Protein 5F47 (pdb70)

Organism: NCBI:txid77133

CATH classification: 3.40.630.30

Secondary structure (DSSP, 8-state):
-TTTEEEEE--TT-HHHHHHHHHHHHHHTT-SS--PPPHHHHHHHHT-TTEEEEEEEETTEEEEEEEEEEE--SS-SS-EEEEEEEEE-GGG-SSSHHHHHHHHHHHHHHHTT-SEEEEEEETT-HHHHHHHHTT--SEEEEEEEEEEE--/--TTTEEEEE--TT-HHHHHHHHHHHHHHTT-SS--PPPHHHHHHHHH-TTEEEEEEEETTEEEEEEEEEEE--SS-SSPEEEEEEEEE-GGG-SSSHHHHHHHHHHHHHHHTT-SEEEEEEETT-HHHHHHHTTS--SEEEEEEEEEEE--

Radius of gyration: 20.02 Å; Cα contacts (8 Å, |Δi|>4): 559; chains: 2; bounding box: 44×55×52 Å

B-factor: mean 28.29, std 15.93, range [10.11, 117.46]

Solvent-accessible surface area: 15511 Å² total; per-residue (Å²): 57,92,126,137,20,135,56,46,114,8,53,93,132,19,28,94,48,0,51,74,0,0,106,14,0,40,70,41,78,126,58,165,155,34,94,48,12,73,50,122,20,0,50,146,1,13,61,50,138,22,7,40,1,6,0,0,6,17,156,123,106,9,0,0,0,0,0,0,4,16,1,51,10,2,39,23,111,120,13,10,0,8,1,67,22,28,6,15,28,86,119,76,66,218,82,32,3,9,96,80,0,4,70,24,0,21,117,36,0,50,145,90,38,12,65,36,0,6,4,49,8,52,77,127,66,89,185,23,7,77,49,16,107,52,16,183,31,91,38,66,73,65,2,0,17,0,49,11,79,26,229,174,17,72,130,133,18,105,51,73,118,14,54,101,129,25,28,89,34,0,51,69,0,0,107,20,0,44,66,38,81,142,57,181,158,33,96,49,15,83,54,139,17,0,52,146,2,12,60,51,132,42,5,43,1,6,0,0,2,19,166,102,109,8,0,0,0,0,0,0,10,12,2,48,13,2,45,27,94,116,15,7,0,6,1,68,21,25,5,12,17,95,116,73,43,202,73,30,2,8,102,77,0,5,93,30,0,21,97,22,0,44,124,93,33,11,70,32,0,3,2,30,8,64,83,132,60,108,93,17,11,109,34,12,108,52,22,189,30,81,34,76,69,54,3,0,7,0,40,12,73,28,229

InterPro domains:
  IPR000182 GNAT domain [PF00583] (39-139)
  IPR000182 GNAT domain [PS51186] (11-158)
  IPR016181 Acyl-CoA N-acyltransferase [SSF55729] (12-140)

Structure (mmCIF, N/CA/C/O backbone):
data_5F47
#
_entry.id   5F47
#
_cell.length_a   140.001
_cell.length_b   53.954
_cell.length_c   46.023
_cell.angle_alpha   90.00
_cell.angle_beta   105.19
_cell.angle_gamma   90.00
#
_symmetry.space_group_name_H-M   'C 1 2 1'
#
loop_
_entity.id
_entity.type
_entity.pdbx_description
1 polymer 'aminoglycoside acetyltransferase meta-AAC0020'
2 branched alpha-D-glucopyranose-(1-1)-alpha-D-glucopyranose
3 non-polymer 'CALCIUM ION'
4 non-polymer 'CHLORIDE ION'
5 water water
#
loop_
_atom_site.group_PDB
_atom_site.id
_atom_site.type_symbol
_atom_site.label_atom_id
_atom_site.label_alt_id
_atom_site.label_comp_id
_atom_site.label_asym_id
_atom_site.label_entity_id
_atom_site.label_seq_id
_atom_site.pdbx_PDB_ins_code
_atom_site.Cartn_x
_atom_site.Cartn_y
_atom_site.Cartn_z
_atom_site.occupancy
_atom_site.B_iso_or_equiv
_atom_site.auth_seq_id
_atom_site.auth_comp_id
_atom_site.auth_asym_id
_atom_site.auth_atom_id
_atom_site.pdbx_PDB_model_num
ATOM 1 N N . ILE A 1 7 ? 3.850 46.021 33.174 1.00 71.28 7 ILE A N 1
ATOM 2 C CA . ILE A 1 7 ? 4.954 45.066 33.172 1.00 66.94 7 ILE A CA 1
ATOM 3 C C . ILE A 1 7 ? 4.583 43.811 32.388 1.00 65.59 7 ILE A C 1
ATOM 4 O O . ILE A 1 7 ? 5.457 43.060 31.959 1.00 61.39 7 ILE A O 1
ATOM 9 N N . ASP A 1 8 ? 3.284 43.595 32.191 1.00 71.04 8 ASP A N 1
ATOM 10 C CA . ASP A 1 8 ? 2.790 42.366 31.567 1.00 74.58 8 ASP A CA 1
ATOM 11 C C . ASP A 1 8 ? 3.091 42.303 30.070 1.00 75.20 8 ASP A C 1
ATOM 12 O O . ASP A 1 8 ? 2.617 41.414 29.364 1.00 75.02 8 ASP A O 1
ATOM 17 N N . ASN A 1 9 ? 3.895 43.249 29.600 1.00 74.42 9 ASN A N 1
ATOM 18 C CA . ASN A 1 9 ? 4.348 43.271 28.221 1.00 71.18 9 ASN A CA 1
ATOM 19 C C . ASN A 1 9 ? 5.782 42.749 28.202 1.00 62.05 9 ASN A C 1
ATOM 20 O O . ASN A 1 9 ? 6.259 42.224 27.196 1.00 59.75 9 ASN A O 1
ATOM 25 N N . PHE A 1 10 ? 6.446 42.864 29.352 1.00 56.47 10 PHE A N 1
ATOM 26 C CA . PHE A 1 10 ? 7.845 42.476 29.497 1.00 49.71 10 PHE A CA 1
ATOM 27 C C . PHE A 1 10 ? 7.997 41.196 30.317 1.00 42.54 10 PHE A C 1
ATOM 28 O O . PHE A 1 10 ? 8.947 40.436 30.138 1.00 40.88 10 PHE A O 1
ATOM 36 N N . LEU A 1 11 ? 7.052 40.970 31.217 1.00 39.41 11 LEU A N 1
ATOM 37 C CA . LEU A 1 11 ? 7.145 39.868 32.167 1.00 35.61 11 LEU A CA 1
ATOM 38 C C . LEU A 1 11 ? 6.898 38.514 31.508 1.00 33.06 11 LEU A C 1
ATOM 39 O O . LEU A 1 11 ? 5.959 38.348 30.732 1.00 35.05 11 LEU A O 1
ATOM 44 N N . LYS A 1 12 ? 7.756 37.549 31.812 1.00 30.31 12 LYS A N 1
ATOM 45 C CA . LYS A 1 12 ? 7.538 36.184 31.379 1.00 36.45 12 LYS A CA 1
ATOM 46 C C . LYS A 1 12 ? 7.495 35.288 32.611 1.00 25.31 12 LYS A C 1
ATOM 47 O O . LYS A 1 12 ? 8.290 35.446 33.532 1.00 24.49 12 LYS A O 1
ATOM 53 N N . ILE A 1 13 ? 6.523 34.388 32.640 1.00 24.20 13 ILE A N 1
ATOM 54 C CA . ILE A 1 13 ? 6.439 33.349 33.657 1.00 25.65 13 ILE A CA 1
ATOM 55 C C . ILE A 1 13 ? 6.903 32.039 33.039 1.00 20.59 13 ILE A C 1
ATOM 56 O O . ILE A 1 13 ? 6.411 31.642 31.969 1.00 22.03 13 ILE A O 1
ATOM 61 N N . GLU A 1 14 ? 7.855 31.377 33.695 1.00 19.75 14 GLU A N 1
ATOM 62 C CA . GLU A 1 14 ? 8.489 30.186 33.132 1.00 19.74 14 GLU A CA 1
ATOM 63 C C . GLU A 1 14 ? 8.518 29.076 34.164 1.00 19.43 14 GLU A C 1
ATOM 64 O O . GLU A 1 14 ? 8.936 29.293 35.301 1.00 18.99 14 GLU A O 1
ATOM 70 N N . ARG A 1 15 ? 8.065 27.893 33.777 1.00 17.67 15 ARG A N 1
ATOM 71 C CA . ARG A 1 15 ? 8.245 26.709 34.604 1.00 15.74 15 ARG A CA 1
ATOM 72 C C . ARG A 1 15 ? 9.617 26.139 34.273 1.00 16.63 15 ARG A C 1
ATOM 73 O O . ARG A 1 15 ? 9.920 25.870 33.107 1.00 19.02 15 ARG A O 1
ATOM 81 N N . LEU A 1 16 ? 10.468 25.999 35.286 1.00 15.67 16 LEU A N 1
ATOM 82 C CA . LEU A 1 16 ? 11.819 25.522 35.046 1.00 17.74 16 LEU A CA 1
ATOM 83 C C . LEU A 1 16 ? 11.829 24.064 34.640 1.00 18.29 16 LEU A C 1
ATOM 84 O O . LEU A 1 16 ? 11.008 23.271 35.101 1.00 18.92 16 LEU A O 1
ATOM 89 N N . ALA A 1 17 ? 12.753 23.732 33.744 1.00 16.75 17 ALA A N 1
ATOM 90 C CA . ALA A 1 17 ? 12.970 22.364 33.328 1.00 18.17 17 ALA A CA 1
ATOM 91 C C . ALA A 1 17 ? 14.359 21.931 33.782 1.00 17.40 17 ALA A C 1
ATOM 92 O O . ALA A 1 17 ? 15.068 22.688 34.442 1.00 17.88 17 ALA A O 1
ATOM 94 N N . GLU A 1 18 ? 14.765 20.725 33.406 1.00 20.34 18 GLU A N 1
ATOM 95 C CA . GLU A 1 18 ? 16.007 20.180 33.946 1.00 19.36 18 GLU A CA 1
ATOM 96 C C . GLU A 1 18 ? 17.255 20.891 33.448 1.00 21.24 18 GLU A C 1
ATOM 97 O O . GLU A 1 18 ? 18.302 20.812 34.082 1.00 23.68 18 GLU A O 1
ATOM 103 N N . ASN A 1 19 ? 17.155 21.606 32.333 1.00 20.07 19 ASN A N 1
ATOM 104 C CA . ASN A 1 19 ? 18.300 22.354 31.808 1.00 21.24 19 ASN A CA 1
ATOM 105 C C . ASN A 1 19 ? 18.270 23.811 32.277 1.00 20.71 19 ASN A C 1
ATOM 106 O O . ASN A 1 19 ? 18.900 24.675 31.661 1.00 22.62 19 ASN A O 1
ATOM 111 N N . ASP A 1 20 ? 17.548 24.067 33.371 1.00 19.64 20 ASP A N 1
ATOM 112 C CA . ASP A 1 20 ? 17.433 25.427 33.925 1.00 19.62 20 ASP A CA 1
ATOM 113 C C . ASP A 1 20 ? 18.146 25.673 35.263 1.00 21.08 20 ASP A C 1
ATOM 114 O O . ASP A 1 20 ? 17.739 26.562 36.023 1.00 20.69 20 ASP A O 1
ATOM 119 N N . LEU A 1 21 ? 19.211 24.927 35.556 1.00 19.95 21 LEU A N 1
ATOM 120 C CA . LEU A 1 21 ? 19.889 25.127 36.834 1.00 19.72 21 LEU A CA 1
ATOM 121 C C . LEU A 1 21 ? 20.316 26.588 37.068 1.00 20.05 21 LEU A C 1
ATOM 122 O O . LEU A 1 21 ? 20.178 27.068 38.184 1.00 19.46 21 LEU A O 1
ATOM 127 N N . PRO A 1 22 ? 20.791 27.316 36.032 1.00 23.15 22 PRO A N 1
ATOM 128 C CA . PRO A 1 22 ? 21.191 28.693 36.364 1.00 22.88 22 PRO A CA 1
ATOM 129 C C . PRO A 1 22 ? 20.045 29.570 36.874 1.00 21.62 22 PRO A C 1
ATOM 130 O O . PRO A 1 22 ? 20.253 30.393 37.775 1.00 21.63 22 PRO A O 1
ATOM 134 N N . LYS A 1 23 ? 18.850 29.377 36.329 1.00 21.11 23 LYS A N 1
ATOM 135 C CA . LYS A 1 23 ? 17.692 30.132 36.784 1.00 19.85 23 LYS A CA 1
ATOM 136 C C . LYS A 1 23 ? 17.283 29.709 38.184 1.00 18.80 23 LYS A C 1
ATOM 137 O O . LYS A 1 23 ? 16.824 30.533 38.972 1.00 18.05 23 LYS A O 1
ATOM 143 N N . PHE A 1 24 ? 17.449 28.425 38.493 1.00 17.46 24 PHE A N 1
ATOM 144 C CA . PHE A 1 24 ? 17.137 27.908 39.824 1.00 16.16 24 PHE A CA 1
ATOM 145 C C . PHE A 1 24 ? 18.060 28.536 40.874 1.00 16.24 24 PHE A C 1
ATOM 146 O O . PHE A 1 24 ? 17.596 28.951 41.942 1.00 16.81 24 PHE A O 1
ATOM 154 N N . ILE A 1 25 ? 19.351 28.601 40.566 1.00 17.52 25 ILE A N 1
ATOM 155 C CA . ILE A 1 25 ? 20.314 29.201 41.482 1.00 17.02 25 ILE A CA 1
ATOM 156 C C . ILE A 1 25 ? 19.988 30.680 41.683 1.00 19.02 25 ILE A C 1
ATOM 157 O O . ILE A 1 25 ? 20.022 31.182 42.804 1.00 18.00 25 ILE A O 1
ATOM 162 N N . GLN A 1 26 ? 19.644 31.367 40.595 1.00 19.49 26 GLN A N 1
ATOM 163 C CA . GLN A 1 26 ? 19.216 32.762 40.686 1.00 21.13 26 GLN A CA 1
ATOM 164 C C . GLN A 1 26 ? 18.008 32.919 41.616 1.00 18.38 26 GLN A C 1
ATOM 165 O O . GLN A 1 26 ? 17.923 33.861 42.400 1.00 19.90 26 GLN A O 1
ATOM 171 N N . LEU A 1 27 ? 17.057 31.999 41.537 1.00 16.85 27 LEU A N 1
ATOM 172 C CA . LEU A 1 27 ? 15.911 32.062 42.433 1.00 15.89 27 LEU A CA 1
ATOM 173 C C . LEU A 1 27 ? 16.308 31.814 43.887 1.00 16.30 27 LEU A C 1
ATOM 174 O O . LEU A 1 27 ? 15.797 32.480 44.779 1.00 15.80 27 LEU A O 1
ATOM 179 N N . ILE A 1 28 ? 17.200 30.859 44.132 1.00 16.12 28 ILE A N 1
ATOM 180 C CA . ILE A 1 28 ? 17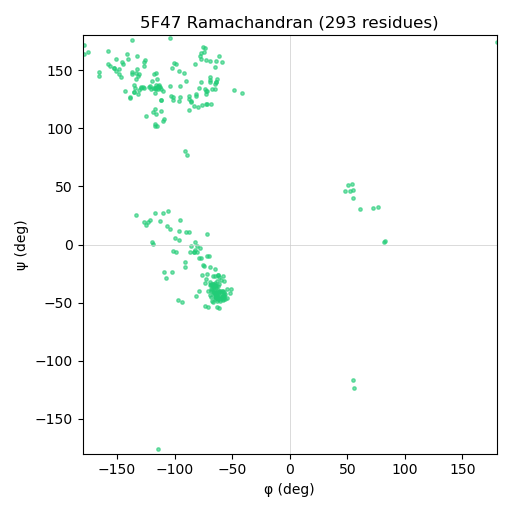.617 30.571 45.504 1.00 15.14 28 ILE A CA 1
ATOM 181 C C . ILE A 1 28 ? 18.310 31.802 46.074 1.00 16.08 28 ILE A C 1
ATOM 182 O O . ILE A 1 28 ? 18.080 32.171 47.221 1.00 15.60 28 ILE A O 1
ATOM 187 N N . ARG A 1 29 ? 19.117 32.469 45.256 1.00 16.94 29 ARG A N 1
ATOM 188 C CA . ARG A 1 29 ? 19.720 33.715 45.696 1.00 17.42 29 ARG A CA 1
ATOM 189 C C . ARG A 1 29 ? 18.688 34.806 45.971 1.00 18.43 29 ARG A C 1
ATOM 190 O O . ARG A 1 29 ? 18.865 35.606 46.885 1.00 19.73 29 ARG A O 1
ATOM 198 N N . LEU A 1 30 ? 17.620 34.864 45.185 1.00 17.88 30 LEU A N 1
ATOM 199 C CA . LEU A 1 30 ? 16.553 35.801 45.485 1.00 18.27 30 LEU A CA 1
ATOM 200 C C . LEU A 1 30 ? 15.869 35.468 46.822 1.00 17.65 30 LEU A C 1
ATOM 201 O O . LEU A 1 30 ? 15.548 36.365 47.592 1.00 17.81 30 LEU A O 1
ATOM 206 N N . PHE A 1 31 ? 15.629 34.186 47.088 1.00 15.61 31 PHE A N 1
ATOM 207 C CA . PHE A 1 31 ? 15.102 33.772 48.395 1.00 14.81 31 PHE A CA 1
ATOM 208 C C . PHE A 1 31 ? 16.013 34.249 49.526 1.00 16.40 31 PHE A C 1
ATOM 209 O O . PHE A 1 31 ? 15.545 34.757 50.546 1.00 16.95 31 PHE A O 1
ATOM 217 N N . GLU A 1 32 ? 17.313 34.032 49.354 1.00 15.68 32 GLU A N 1
ATOM 218 C CA . GLU A 1 32 ? 18.287 34.433 50.358 1.00 17.78 32 GLU A CA 1
ATOM 219 C C . GLU A 1 32 ? 18.156 35.928 50.644 1.00 19.57 32 GLU A C 1
ATOM 220 O O . GLU A 1 32 ? 18.200 36.358 51.798 1.00 21.45 32 GLU A O 1
ATOM 226 N N . ALA A 1 33 ? 17.993 36.719 49.588 1.00 19.29 33 ALA A N 1
ATOM 227 C CA . ALA A 1 33 ? 17.887 38.172 49.702 1.00 19.89 33 ALA A CA 1
ATOM 228 C C . ALA A 1 33 ? 16.569 38.589 50.337 1.00 21.15 33 ALA A C 1
ATOM 229 O O . ALA A 1 33 ? 16.538 39.315 51.334 1.00 24.29 33 ALA A O 1
ATOM 231 N N . VAL A 1 34 ? 15.469 38.114 49.759 1.00 19.51 34 VAL A N 1
ATOM 232 C CA . VAL A 1 34 ? 14.161 38.572 50.192 1.00 21.24 34 VAL A CA 1
ATOM 233 C C . VAL A 1 34 ? 13.856 38.085 51.604 1.00 19.64 34 VAL A C 1
ATOM 234 O O . VAL A 1 34 ? 13.314 38.839 52.420 1.00 21.63 34 VAL A O 1
ATOM 238 N N . PHE A 1 35 ? 14.222 36.841 51.909 1.00 18.88 35 PHE A N 1
ATOM 239 C CA . PHE A 1 35 ? 13.955 36.296 53.245 1.00 18.81 35 PHE A CA 1
ATOM 240 C C . PHE A 1 35 ? 15.023 36.736 54.253 1.00 20.93 35 PHE A C 1
ATOM 241 O O . PHE A 1 35 ? 14.913 36.439 55.439 1.00 20.85 35 PHE A O 1
ATOM 249 N N . GLU A 1 36 ? 16.049 37.439 53.772 1.00 21.36 36 GLU A N 1
ATOM 250 C CA . GLU A 1 36 ? 17.127 37.931 54.634 1.00 23.75 36 GLU A CA 1
ATOM 251 C C . GLU A 1 36 ? 17.759 36.791 55.434 1.00 20.67 36 GLU A C 1
ATOM 252 O O . GLU A 1 36 ? 17.980 36.898 56.638 1.00 22.65 36 GLU A O 1
ATOM 258 N N . MET A 1 37 ? 18.066 35.698 54.745 1.00 19.72 37 MET A N 1
ATOM 259 C CA . MET A 1 37 ? 18.713 34.553 55.368 1.00 19.75 37 MET A CA 1
ATOM 260 C C . MET A 1 37 ? 20.140 34.883 55.792 1.00 20.40 37 MET A C 1
ATOM 261 O O . MET A 1 37 ? 20.904 35.489 55.034 1.00 22.94 37 MET A O 1
ATOM 266 N N . LYS A 1 38 ? 20.498 34.492 57.015 1.00 21.55 38 LYS A N 1
ATOM 267 C CA . LYS A 1 38 ? 21.789 34.864 57.574 1.00 24.43 38 LYS A CA 1
ATOM 268 C C . LYS A 1 38 ? 22.852 33.791 57.379 1.00 21.35 38 LYS A C 1
ATOM 269 O O . LYS A 1 38 ? 22.581 32.610 57.577 1.00 21.74 38 LYS A O 1
ATOM 275 N N . ASN A 1 39 ? 24.055 34.214 56.988 1.00 22.58 39 ASN A N 1
ATOM 276 C CA . ASN A 1 39 ? 25.197 33.309 56.850 1.00 23.29 39 ASN A CA 1
ATOM 277 C C . ASN A 1 39 ? 24.855 32.039 56.064 1.00 22.54 39 ASN A C 1
ATOM 278 O O . ASN A 1 39 ? 25.204 30.925 56.459 1.00 23.21 39 ASN A O 1
ATOM 283 N N . PHE A 1 40 ? 24.176 32.243 54.947 1.00 21.00 40 PHE A N 1
ATOM 284 C CA . PHE A 1 40 ? 23.748 31.156 54.077 1.00 19.88 40 PHE A CA 1
ATOM 285 C C . PHE A 1 40 ? 24.887 30.658 53.201 1.00 21.21 40 PHE A C 1
ATOM 286 O O . PHE A 1 40 ? 25.642 31.461 52.645 1.00 24.19 40 PHE A O 1
ATOM 294 N N . SER A 1 41 ? 25.028 29.334 53.102 1.00 22.00 41 SER A N 1
ATOM 295 C CA . SER A 1 41 ? 25.944 28.724 52.134 1.00 23.87 41 SER A CA 1
ATOM 296 C C . SER A 1 41 ? 25.129 27.857 51.200 1.00 23.37 41 SER A C 1
ATOM 297 O O . SER A 1 41 ? 24.557 26.854 51.636 1.00 23.54 41 SER A O 1
ATOM 300 N N . ILE A 1 42 ? 25.070 28.239 49.930 1.00 22.00 42 ILE A N 1
ATOM 301 C CA . ILE A 1 42 ? 24.247 27.507 48.959 1.00 21.81 42 ILE A CA 1
ATOM 302 C C . ILE A 1 42 ? 24.792 26.083 48.793 1.00 22.15 42 ILE A C 1
ATOM 303 O O . ILE A 1 42 ? 26.000 25.872 48.788 1.00 24.36 42 ILE A O 1
ATOM 308 N N . PRO A 1 43 ? 23.892 25.089 48.688 1.00 21.40 43 PRO A N 1
ATOM 309 C CA . PRO A 1 43 ? 24.349 23.727 48.391 1.00 22.10 43 PRO A CA 1
ATOM 310 C C . PRO A 1 43 ? 25.103 23.641 47.073 1.00 23.41 43 PRO A C 1
ATOM 311 O O . PRO A 1 43 ? 24.906 24.489 46.200 1.00 23.95 43 PRO A O 1
ATOM 315 N N . ASP A 1 44 ? 25.940 22.624 46.921 1.00 26.07 44 ASP A N 1
ATOM 316 C CA . ASP A 1 44 ? 26.685 22.492 45.673 1.00 29.90 44 ASP A CA 1
ATOM 317 C C . ASP A 1 44 ? 25.732 22.241 44.498 1.00 25.95 44 ASP A C 1
ATOM 318 O O . ASP A 1 44 ? 24.573 21.813 44.672 1.00 22.12 44 ASP A O 1
ATOM 323 N N . SER A 1 45 ? 26.206 22.555 43.302 1.00 26.16 45 SER A N 1
ATOM 324 C CA . SER A 1 45 ? 25.329 22.557 42.135 1.00 25.66 45 SER A CA 1
ATOM 325 C C . SER A 1 45 ? 24.845 21.161 41.788 1.00 25.54 45 SER A C 1
ATOM 326 O O . SER A 1 45 ? 23.755 21.001 41.239 1.00 22.59 45 SER A O 1
ATOM 329 N N . GLU A 1 46 ? 25.636 20.155 42.137 1.00 26.64 46 GLU A N 1
ATOM 330 C CA . GLU A 1 46 ? 25.269 18.771 41.872 1.00 28.19 46 GLU A CA 1
ATOM 331 C C . GLU A 1 46 ? 24.001 18.415 42.641 1.00 24.58 46 GLU A C 1
ATOM 332 O O . GLU A 1 46 ? 23.087 17.774 42.106 1.00 22.09 46 GLU A O 1
ATOM 338 N N . HIS A 1 47 ? 23.955 18.826 43.901 1.00 22.79 47 HIS A N 1
ATOM 339 C CA . HIS A 1 47 ? 22.766 18.612 44.713 1.00 19.90 47 HIS A CA 1
ATOM 340 C C . HIS A 1 47 ? 21.557 19.346 44.159 1.00 19.49 47 HIS A C 1
ATOM 341 O O . HIS A 1 47 ? 20.460 18.795 44.101 1.00 17.85 47 HIS A O 1
ATOM 348 N N . LEU A 1 48 ? 21.749 20.597 43.764 1.00 18.87 48 LEU A N 1
ATOM 349 C CA . LEU A 1 48 ? 20.637 21.376 43.238 1.00 17.49 48 LEU A CA 1
ATOM 350 C C . LEU A 1 48 ? 20.132 20.811 41.906 1.00 16.90 48 LEU A C 1
ATOM 351 O O . LEU A 1 48 ? 18.932 20.817 41.655 1.00 16.88 48 LEU A O 1
ATOM 356 N N . GLN A 1 49 ? 21.034 20.297 41.073 1.00 18.38 49 GLN A N 1
ATOM 357 C CA . GLN A 1 49 ? 20.610 19.661 39.821 1.00 18.53 49 GLN A CA 1
ATOM 358 C C . GLN A 1 49 ? 19.795 18.387 40.059 1.00 19.09 49 GLN A C 1
ATOM 359 O O . GLN A 1 49 ? 18.802 18.139 39.377 1.00 18.06 49 GLN A O 1
ATOM 365 N N . LYS A 1 50 ? 20.203 17.575 41.025 1.00 18.93 50 LYS A N 1
ATOM 366 C CA . LYS A 1 50 ? 19.448 16.373 41.349 1.00 22.97 50 LYS A CA 1
ATOM 367 C C . LYS A 1 50 ? 18.041 16.719 41.794 1.00 17.76 50 LYS A C 1
ATOM 368 O O . LYS A 1 50 ? 17.073 16.039 41.429 1.00 17.80 50 LYS A O 1
ATOM 374 N N . LEU A 1 51 ? 17.925 17.782 42.579 1.00 16.78 51 LEU A N 1
ATOM 375 C CA . LEU A 1 51 ? 16.612 18.223 43.024 1.00 16.54 51 LEU A CA 1
ATOM 376 C C . LEU A 1 51 ? 15.769 18.677 41.834 1.00 16.86 51 LEU A C 1
ATOM 377 O O . LEU A 1 51 ? 14.595 18.312 41.715 1.00 15.71 51 LEU A O 1
ATOM 382 N N . LEU A 1 52 ? 16.382 19.439 40.934 1.00 15.34 52 LEU A N 1
ATOM 383 C CA . LEU A 1 52 ? 15.651 19.977 39.800 1.00 15.60 52 LEU A CA 1
ATOM 384 C C . LEU A 1 52 ? 15.183 18.832 38.904 1.00 16.19 52 LEU A C 1
ATOM 385 O O . LEU A 1 52 ? 14.145 18.935 38.219 1.00 16.90 52 LEU A O 1
ATOM 390 N N . ASN A 1 53 ? 15.915 17.720 38.937 1.00 16.77 53 ASN A N 1
ATOM 391 C CA . ASN A 1 53 ? 15.608 16.553 38.104 1.00 17.75 53 ASN A CA 1
ATOM 392 C C . ASN A 1 53 ? 14.529 15.636 38.700 1.00 17.78 53 ASN A C 1
ATOM 393 O O . ASN A 1 53 ? 14.055 14.702 38.017 1.00 19.44 53 ASN A O 1
ATOM 398 N N . GLN A 1 54 ? 14.107 15.919 39.938 1.00 17.02 54 GLN A N 1
ATOM 399 C CA . GLN A 1 54 ? 13.096 15.085 40.603 1.00 17.30 54 GLN A CA 1
ATOM 400 C C . GLN A 1 54 ? 11.746 15.253 39.924 1.00 20.40 54 GLN A C 1
ATOM 401 O O . GLN A 1 54 ? 11.371 16.371 39.570 1.00 21.75 54 GLN A O 1
ATOM 407 N N . ASN A 1 55 ? 10.994 14.167 39.805 1.00 20.24 55 ASN A N 1
ATOM 408 C CA . ASN A 1 55 ? 9.669 14.291 39.191 1.00 23.71 55 ASN A CA 1
ATOM 409 C C . ASN A 1 55 ? 8.587 14.769 40.152 1.00 20.36 55 ASN A C 1
ATOM 410 O O . ASN A 1 55 ? 7.429 14.888 39.755 1.00 21.58 55 ASN A O 1
ATOM 415 N N . ASN A 1 56 ? 8.954 15.069 41.400 1.00 16.76 56 ASN A N 1
ATOM 416 C CA . ASN A 1 56 ? 7.995 15.582 42.384 1.00 15.95 56 ASN A CA 1
ATOM 417 C C . ASN A 1 56 ? 8.280 17.029 42.775 1.00 13.42 56 ASN A C 1
ATOM 418 O O . ASN A 1 56 ? 7.859 17.465 43.839 1.00 14.21 56 ASN A O 1
ATOM 423 N N . PHE A 1 57 ? 9.015 17.761 41.943 1.00 12.86 57 PHE A N 1
ATOM 424 C CA . PHE A 1 57 ? 9.449 19.106 42.288 1.00 11.99 57 PHE A CA 1
ATOM 425 C C . PHE A 1 57 ? 9.306 20.011 41.071 1.00 12.06 57 PHE A C 1
ATOM 426 O O . PHE A 1 57 ? 9.800 19.677 40.004 1.00 13.99 57 PHE A O 1
ATOM 434 N N . TYR A 1 58 ? 8.614 21.133 41.248 1.00 12.19 58 TYR A N 1
ATOM 435 C CA . TYR A 1 58 ? 8.421 22.083 40.154 1.00 12.19 58 TYR A CA 1
ATOM 436 C C . TYR A 1 58 ? 8.649 23.500 40.634 1.00 11.84 58 TYR A C 1
ATOM 437 O O . TYR A 1 58 ? 8.118 23.927 41.666 1.00 12.32 58 TYR A O 1
ATOM 446 N N . VAL A 1 59 ? 9.450 24.215 39.864 1.00 12.63 59 VAL A N 1
ATOM 447 C CA . VAL A 1 59 ? 9.815 25.601 40.120 1.00 12.38 59 VAL A CA 1
ATOM 448 C C . VAL A 1 59 ? 9.249 26.508 39.033 1.00 13.97 59 VAL A C 1
ATOM 449 O O . VAL A 1 59 ? 9.330 26.188 37.846 1.00 14.69 59 VAL A O 1
ATOM 453 N N . PHE A 1 60 ? 8.656 27.617 39.452 1.00 13.42 60 PHE A N 1
ATOM 454 C CA . PHE A 1 60 ? 8.129 28.619 38.528 1.00 13.73 60 PHE A CA 1
ATOM 455 C C . PHE A 1 60 ? 8.865 29.920 38.788 1.00 14.99 60 PHE A C 1
ATOM 456 O O . PHE A 1 60 ? 9.024 30.312 39.949 1.00 16.61 60 PHE A O 1
ATOM 464 N N . VAL A 1 61 ? 9.309 30.600 37.734 1.00 15.31 61 VAL A N 1
ATOM 465 C CA . VAL A 1 61 ? 9.970 31.886 37.918 1.00 15.56 61 VAL A CA 1
ATOM 466 C C . VAL A 1 61 ? 9.324 32.991 37.091 1.00 17.85 61 VAL A C 1
ATOM 467 O O . VAL A 1 61 ? 8.633 32.744 36.096 1.00 18.43 61 VAL A O 1
ATOM 471 N N . ALA A 1 62 ? 9.569 34.213 37.533 1.00 16.95 62 ALA A N 1
ATOM 472 C CA . ALA A 1 62 ? 9.186 35.401 36.793 1.00 18.69 62 ALA A CA 1
ATOM 473 C C . ALA A 1 62 ? 10.448 36.060 36.282 1.00 21.03 62 ALA A C 1
ATOM 474 O O . ALA A 1 62 ? 11.406 36.237 37.041 1.00 21.44 62 ALA A O 1
ATOM 476 N N . LEU A 1 63 ? 10.450 36.414 35.000 1.00 21.75 63 LEU A N 1
ATOM 477 C CA . LEU A 1 63 ? 11.612 37.004 34.348 1.00 24.13 63 LEU A CA 1
ATOM 478 C C . LEU A 1 63 ? 11.307 38.365 33.757 1.00 27.14 63 LEU A C 1
ATOM 479 O O . LEU A 1 63 ? 10.261 38.560 33.129 1.00 27.46 63 LEU A O 1
ATOM 484 N N . LEU A 1 64 ? 12.229 39.298 33.966 1.00 26.43 64 LEU A N 1
ATOM 485 C CA . LEU A 1 64 ? 12.277 40.534 33.190 1.00 31.00 64 LEU A CA 1
ATOM 486 C C . LEU A 1 64 ? 13.588 40.535 32.438 1.00 35.17 64 LEU A C 1
ATOM 487 O O . LEU A 1 64 ? 14.656 40.557 33.055 1.00 34.26 64 LEU A O 1
ATOM 492 N N . GLU A 1 65 ? 13.497 40.510 31.112 1.00 40.18 65 GLU A N 1
ATOM 493 C CA . GLU A 1 65 ? 14.639 40.166 30.275 1.00 47.88 65 GLU A CA 1
ATOM 494 C C . GLU A 1 65 ? 15.140 38.798 30.735 1.00 46.63 65 GLU A C 1
ATOM 495 O O . GLU A 1 65 ? 14.377 37.831 30.773 1.00 45.37 65 GLU A O 1
ATOM 501 N N . ASN A 1 66 ? 16.411 38.716 31.106 1.00 46.95 66 ASN A N 1
ATOM 502 C CA . ASN A 1 66 ? 16.960 37.458 31.595 1.00 46.62 66 ASN A CA 1
ATOM 503 C C . ASN A 1 66 ? 17.135 37.452 33.110 1.00 40.89 66 ASN A C 1
ATOM 504 O O . ASN A 1 66 ? 17.794 36.574 33.668 1.00 40.19 66 ASN A O 1
ATOM 509 N N . LYS A 1 67 ? 16.533 38.430 33.776 1.00 37.27 67 LYS A N 1
ATOM 510 C CA . LYS A 1 67 ? 16.678 38.562 35.220 1.00 35.01 67 LYS A CA 1
ATOM 511 C C . LYS A 1 67 ? 15.514 37.912 35.955 1.00 29.40 67 LYS A C 1
ATOM 512 O O . LYS A 1 67 ? 14.359 38.255 35.713 1.00 29.05 67 LYS A O 1
ATOM 518 N N . ILE A 1 68 ? 15.819 36.971 36.848 1.00 25.64 68 ILE A N 1
ATOM 519 C CA . ILE A 1 68 ? 14.816 36.417 37.753 1.00 24.46 68 ILE A CA 1
ATOM 520 C C . ILE A 1 68 ? 14.389 37.480 38.756 1.00 25.16 68 ILE A C 1
ATOM 521 O O . ILE A 1 68 ? 15.226 38.016 39.494 1.00 27.47 68 ILE A O 1
ATOM 526 N N . VAL A 1 69 ? 13.101 37.805 38.770 1.00 23.76 69 VAL A N 1
ATOM 527 C CA . VAL A 1 69 ? 12.589 38.813 39.693 1.00 21.48 69 VAL A CA 1
ATOM 528 C C . VAL A 1 69 ? 11.536 38.241 40.653 1.00 19.91 69 VAL A C 1
ATOM 529 O O . VAL A 1 69 ? 11.002 38.954 41.498 1.00 21.07 69 VAL A O 1
ATOM 533 N N . GLY A 1 70 ? 11.252 36.949 40.534 1.00 18.61 70 GLY A N 1
ATOM 534 C CA . GLY A 1 70 ? 10.368 36.298 41.479 1.00 17.29 70 GLY A CA 1
ATOM 535 C C . GLY A 1 70 ? 10.315 34.822 41.167 1.00 16.19 70 GLY A C 1
ATOM 536 O O . GLY A 1 70 ? 10.756 34.378 40.092 1.00 17.11 70 GLY A O 1
ATOM 537 N N . GLY A 1 71 ? 9.786 34.049 42.105 1.00 15.13 71 GLY A N 1
ATOM 538 C CA . GLY A 1 71 ? 9.560 32.653 41.823 1.00 14.17 71 GLY A CA 1
ATOM 539 C C . GLY A 1 71 ? 8.931 31.894 42.953 1.00 13.21 71 GLY A C 1
ATOM 540 O O . GLY A 1 71 ? 8.796 32.426 44.065 1.00 14.30 71 GLY A O 1
ATOM 541 N N . LEU A 1 72 ? 8.546 30.658 42.681 1.00 13.75 72 LEU A N 1
ATOM 542 C CA . LEU A 1 72 ? 8.071 29.801 43.744 1.00 16.03 72 LEU A CA 1
ATOM 543 C C . LEU A 1 72 ? 8.492 28.374 43.487 1.00 13.67 72 LEU A C 1
ATOM 544 O O . LEU A 1 72 ? 8.727 27.953 42.343 1.00 14.05 72 LEU A O 1
ATOM 549 N N . THR A 1 73 ? 8.566 27.629 44.582 1.00 11.05 73 THR A N 1
ATOM 550 C CA . THR A 1 73 ? 8.936 26.225 44.561 1.00 11.22 73 THR A CA 1
ATOM 551 C C . THR A 1 73 ? 7.754 25.412 45.038 1.00 11.55 73 THR A C 1
ATOM 552 O O . THR A 1 73 ? 6.963 25.876 45.860 1.00 11.26 73 THR A O 1
ATOM 556 N N . SER A 1 74 ? 7.607 24.206 44.507 1.00 11.15 74 SER A N 1
ATOM 557 C CA . SER A 1 74 ? 6.482 23.386 44.899 1.00 10.24 74 SER A CA 1
ATOM 558 C C . SER A 1 74 ? 6.847 21.912 44.861 1.00 10.93 74 SER A C 1
ATOM 559 O O . SER A 1 74 ? 7.649 21.467 44.027 1.00 11.91 74 SER A O 1
ATOM 562 N N . TYR A 1 75 ? 6.242 21.160 45.785 1.00 10.70 75 TYR A N 1
ATOM 563 C CA . TYR A 1 75 ? 6.441 19.715 45.864 1.00 10.88 75 TYR A CA 1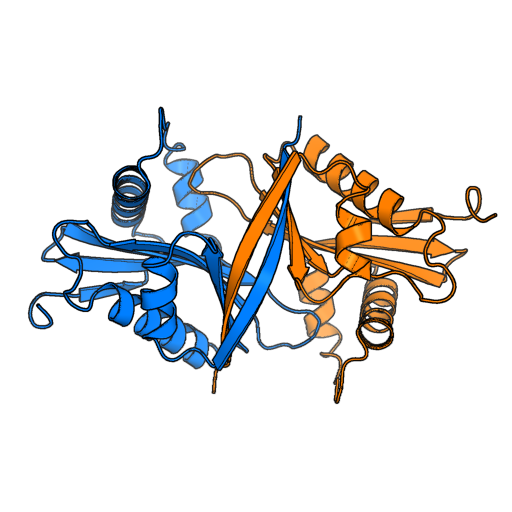
ATOM 564 C C . TYR A 1 75 ? 5.146 18.983 45.585 1.00 12.63 75 TYR A C 1
ATOM 565 O O . TYR A 1 75 ? 4.091 19.362 46.083 1.00 14.09 75 TYR A O 1
ATOM 574 N N . VAL A 1 76 ? 5.239 17.921 44.792 1.00 12.61 76 VAL A N 1
ATOM 575 C CA . VAL A 1 76 ? 4.125 17.013 44.587 1.00 12.41 76 VAL A CA 1
ATOM 576 C C . VAL A 1 76 ? 4.024 16.027 45.726 1.00 12.70 76 VAL A C 1
ATOM 577 O O . VAL A 1 76 ? 5.020 15.407 46.096 1.00 14.54 76 VAL A O 1
ATOM 581 N N . LEU A 1 77 ? 2.833 15.901 46.298 1.00 12.66 77 LEU A N 1
ATOM 582 C CA . LEU A 1 77 ? 2.576 14.869 47.314 1.00 12.09 77 LEU A CA 1
ATOM 583 C C . LEU A 1 77 ? 1.511 13.934 46.726 1.00 12.32 77 LEU A C 1
ATOM 584 O O . LEU A 1 77 ? 0.320 14.280 46.666 1.00 14.27 77 LEU A O 1
ATOM 589 N N . GLU A 1 78 ? 1.938 12.759 46.276 1.00 13.90 78 GLU A N 1
ATOM 590 C CA . GLU A 1 78 ? 1.001 11.731 45.856 1.00 13.84 78 GLU A CA 1
ATOM 591 C C . GLU A 1 78 ? 0.204 11.301 47.068 1.00 14.16 78 GLU A C 1
ATOM 592 O O . GLU A 1 78 ? 0.773 11.090 48.149 1.00 14.21 78 GLU A O 1
ATOM 598 N N . GLN A 1 79 ? -1.106 11.193 46.901 1.00 13.24 79 GLN A N 1
ATOM 599 C CA . GLN A 1 79 ? -2.002 10.942 48.029 1.00 13.64 79 GLN A CA 1
ATOM 600 C C . GLN A 1 79 ? -2.439 9.502 48.145 1.00 13.88 79 GLN A C 1
ATOM 601 O O . GLN A 1 79 ? -2.463 8.766 47.154 1.00 15.63 79 GLN A O 1
ATOM 607 N N . TYR A 1 80 ? -2.811 9.104 49.352 1.00 15.24 80 TYR A N 1
ATOM 608 C CA . TYR A 1 80 ? -3.486 7.819 49.555 1.00 16.18 80 TYR A CA 1
ATOM 609 C C . TYR A 1 80 ? -4.994 7.997 49.679 1.00 17.40 80 TYR A C 1
ATOM 610 O O . TYR A 1 80 ? -5.723 7.020 49.710 1.00 19.28 80 TYR A O 1
ATOM 619 N N . TYR A 1 81 ? -5.470 9.242 49.716 1.00 18.18 81 TYR A N 1
ATOM 620 C CA . TYR A 1 81 ? -6.923 9.466 49.737 1.00 17.88 81 TYR A CA 1
ATOM 621 C C . TYR A 1 81 ? -7.516 9.611 48.336 1.00 18.75 81 TYR A C 1
ATOM 622 O O . TYR A 1 81 ? -8.725 9.452 48.147 1.00 20.91 81 TYR A O 1
ATOM 631 N N . SER A 1 82 ? -6.652 9.913 47.371 1.00 17.69 82 SER A N 1
ATOM 632 C CA . SER A 1 82 ? -7.077 10.187 45.996 1.00 18.82 82 SER A CA 1
ATOM 633 C C . SER A 1 82 ? -5.952 9.840 45.030 1.00 18.38 82 SER A C 1
ATOM 634 O O . SER A 1 82 ? -4.775 9.950 45.378 1.00 19.18 82 SER A O 1
ATOM 637 N N . GLU A 1 83 ? -6.291 9.474 43.800 1.00 19.55 83 GLU A N 1
ATOM 638 C CA . GLU A 1 83 ? -5.273 9.334 42.771 1.00 17.61 83 GLU A CA 1
ATOM 639 C C . GLU A 1 83 ? -4.835 10.710 42.236 1.00 17.16 83 GLU A C 1
ATOM 640 O O . GLU A 1 83 ? -3.853 10.822 41.522 1.00 17.61 83 GLU A O 1
ATOM 646 N N . LYS A 1 84 ? -5.581 11.756 42.591 1.00 15.87 84 LYS A N 1
ATOM 647 C CA . LYS A 1 84 ? -5.254 13.134 42.194 1.00 14.46 84 LYS A CA 1
ATOM 648 C C . LYS A 1 84 ? -4.310 13.736 43.230 1.00 14.51 84 LYS A C 1
ATOM 649 O O . LYS A 1 84 ? -4.702 13.872 44.379 1.00 15.81 84 LYS A O 1
ATOM 655 N N . PRO A 1 85 ? -3.064 14.070 42.839 1.00 14.59 85 PRO A N 1
ATOM 656 C CA . PRO A 1 85 ? -2.111 14.483 43.880 1.00 13.64 85 PRO A CA 1
ATOM 657 C C . PRO A 1 85 ? -2.359 15.867 44.454 1.00 13.14 85 PRO A C 1
ATOM 658 O O . PRO A 1 85 ? -3.169 16.649 43.938 1.00 14.89 85 PRO A O 1
ATOM 662 N N . LEU A 1 86 ? -1.642 16.147 45.545 1.00 12.87 86 LEU A N 1
ATOM 663 C CA . LEU A 1 86 ? -1.551 17.490 46.099 1.00 13.41 86 LEU A CA 1
ATOM 664 C C . LEU A 1 86 ? -0.293 18.171 45.599 1.00 12.00 86 LEU A C 1
ATOM 665 O O . LEU A 1 86 ? 0.727 17.516 45.365 1.00 13.30 86 LEU A O 1
ATOM 670 N N . ALA A 1 87 ? -0.351 19.493 45.457 1.00 11.28 87 ALA A N 1
ATOM 671 C CA . ALA A 1 87 ? 0.889 20.265 45.359 1.00 10.11 87 ALA A CA 1
ATOM 672 C C . ALA A 1 87 ? 1.044 21.171 46.567 1.00 11.27 87 ALA A C 1
ATOM 673 O O . ALA A 1 87 ? 0.101 21.837 46.990 1.00 12.95 87 ALA A O 1
ATOM 675 N N . TYR A 1 88 ? 2.254 21.181 47.108 1.00 11.24 88 TYR A N 1
ATOM 676 C CA . TYR A 1 88 ? 2.616 21.964 48.280 1.00 10.54 88 TYR A CA 1
ATOM 677 C C . TYR A 1 88 ? 3.557 23.075 47.834 1.00 10.81 88 TYR A C 1
ATOM 678 O O . TYR A 1 88 ? 4.713 22.811 47.482 1.00 12.29 88 TYR A O 1
ATOM 687 N N . ILE A 1 89 ? 3.049 24.299 47.797 1.00 11.68 89 ILE A N 1
ATOM 688 C CA . ILE A 1 89 ? 3.902 25.464 47.536 1.00 11.00 89 ILE A CA 1
ATOM 689 C C . ILE A 1 89 ? 4.752 25.710 48.773 1.00 12.58 89 ILE A C 1
ATOM 690 O O . ILE A 1 89 ? 4.219 25.917 49.875 1.00 12.61 89 ILE A O 1
ATOM 695 N N . TYR A 1 90 ? 6.077 25.662 48.607 1.00 12.17 90 TYR A N 1
ATOM 696 C CA . TYR A 1 90 ? 6.981 25.731 49.744 1.00 11.92 90 TYR A CA 1
ATOM 697 C C . TYR A 1 90 ? 7.511 27.137 49.984 1.00 11.87 90 TYR A C 1
ATOM 698 O O . TYR A 1 90 ? 7.499 27.610 51.118 1.00 15.09 90 TYR A O 1
ATOM 707 N N . ASP A 1 91 ? 7.978 27.803 48.940 1.00 13.10 91 ASP A N 1
ATOM 708 C CA . ASP A 1 91 ? 8.418 29.193 49.030 1.00 13.59 91 ASP A CA 1
ATOM 709 C C . ASP A 1 91 ? 7.855 29.999 47.885 1.00 13.14 91 ASP A C 1
ATOM 710 O O . ASP A 1 91 ? 7.668 29.476 46.796 1.00 14.73 91 ASP A O 1
ATOM 715 N N . LEU A 1 92 ? 7.585 31.279 48.138 1.00 14.36 92 LEU A N 1
ATOM 716 C CA . LEU A 1 92 ? 7.223 32.237 47.100 1.00 14.75 92 LEU A CA 1
ATOM 717 C C . LEU A 1 92 ? 7.863 33.571 47.471 1.00 14.16 92 LEU A C 1
ATOM 718 O O . LEU A 1 92 ? 7.770 34.021 48.627 1.00 16.55 92 LEU A O 1
ATOM 723 N N . ALA A 1 93 ? 8.533 34.208 46.509 1.00 14.65 93 ALA A N 1
ATOM 724 C CA . ALA A 1 93 ? 9.114 35.523 46.740 1.00 17.34 93 ALA A CA 1
ATOM 725 C C . ALA A 1 93 ? 9.177 36.325 45.462 1.00 17.46 93 ALA A C 1
ATOM 726 O O . ALA A 1 93 ? 9.294 35.777 44.373 1.00 17.52 93 ALA A O 1
ATOM 728 N N . VAL A 1 94 ? 9.076 37.634 45.622 1.00 18.07 94 VAL A N 1
ATOM 729 C CA . VAL A 1 94 ? 9.276 38.588 44.538 1.00 18.61 94 VAL A CA 1
ATOM 730 C C . VAL A 1 94 ? 10.314 39.633 44.984 1.00 20.17 94 VAL A C 1
ATOM 731 O O . VAL A 1 94 ? 10.289 40.100 46.123 1.00 20.83 94 VAL A O 1
ATOM 735 N N . ASP A 1 95 ? 11.254 39.946 44.097 1.00 20.94 95 ASP A N 1
ATOM 736 C CA . ASP A 1 95 ? 12.273 40.963 44.345 1.00 26.50 95 ASP A CA 1
ATOM 737 C C . ASP A 1 95 ? 11.606 42.229 44.877 1.00 23.81 95 ASP A C 1
ATOM 738 O O . ASP A 1 95 ? 10.592 42.662 44.326 1.00 23.84 95 ASP A O 1
ATOM 743 N N . THR A 1 96 ? 12.145 42.809 45.951 1.00 24.96 96 THR A N 1
ATOM 744 C CA . THR A 1 96 ? 11.500 43.971 46.559 1.00 29.56 96 THR A CA 1
ATOM 745 C C . THR A 1 96 ? 11.312 45.121 45.553 1.00 30.59 96 THR A C 1
ATOM 746 O O . THR A 1 96 ? 10.331 45.860 45.635 1.00 32.23 96 THR A O 1
ATOM 750 N N . ASN A 1 97 ? 12.228 45.243 44.591 1.00 29.85 97 ASN A N 1
ATOM 751 C CA . ASN A 1 97 ? 12.142 46.280 43.565 1.00 31.92 97 ASN A CA 1
ATOM 752 C C . ASN A 1 97 ? 11.044 46.044 42.530 1.00 29.93 97 ASN A C 1
ATOM 753 O O . ASN A 1 97 ? 10.745 46.936 41.740 1.00 32.45 97 ASN A O 1
ATOM 758 N N . TRP A 1 98 ? 10.445 44.860 42.541 1.00 27.33 98 TRP A N 1
ATOM 759 C CA . TRP A 1 98 ? 9.388 44.544 41.579 1.00 26.09 98 TRP A CA 1
ATOM 760 C C . TRP A 1 98 ? 8.091 44.055 42.212 1.00 28.27 98 TRP A C 1
ATOM 761 O O . TRP A 1 98 ? 7.265 43.436 41.544 1.00 27.90 98 TRP A O 1
ATOM 772 N N . GLN A 1 99 ? 7.904 44.337 43.496 1.00 28.49 99 GLN A N 1
ATOM 773 C CA . GLN A 1 99 ? 6.660 43.986 44.171 1.00 29.79 99 GLN A CA 1
ATOM 774 C C . GLN A 1 99 ? 5.543 44.962 43.798 1.00 32.49 99 GLN A C 1
ATOM 775 O O . GLN A 1 99 ? 5.808 46.033 43.246 1.00 35.53 99 GLN A O 1
ATOM 781 N N . ARG A 1 100 ? 4.303 44.564 44.089 1.00 32.94 100 ARG A N 1
ATOM 782 C CA . ARG A 1 100 ? 3.103 45.356 43.790 1.00 34.27 100 ARG A CA 1
ATOM 783 C C . ARG A 1 100 ? 2.922 45.615 42.295 1.00 34.32 100 ARG A C 1
ATOM 784 O O . ARG A 1 100 ? 2.362 46.640 41.895 1.00 36.63 100 ARG A O 1
ATOM 792 N N . GLN A 1 101 ? 3.388 44.674 41.479 1.00 32.75 101 GLN A N 1
ATOM 793 C CA . GLN A 1 101 ? 3.287 44.770 40.026 1.00 35.15 101 GLN A CA 1
ATOM 794 C C . GLN A 1 101 ? 2.592 43.537 39.454 1.00 31.68 101 GLN A C 1
ATOM 795 O O . GLN A 1 101 ? 2.678 43.262 38.258 1.00 31.51 101 GLN A O 1
ATOM 801 N N . GLY A 1 102 ? 1.906 42.799 40.318 1.00 23.66 102 GLY A N 1
ATOM 802 C CA . GLY A 1 102 ? 1.140 41.636 39.911 1.00 22.41 102 GLY A CA 1
ATOM 803 C C . GLY A 1 102 ? 1.918 40.338 39.751 1.00 21.45 102 GLY A C 1
ATOM 804 O O . GLY A 1 102 ? 1.357 39.313 39.366 1.00 20.40 102 GLY A O 1
ATOM 805 N N . ILE A 1 103 ? 3.212 40.367 40.060 1.00 21.38 103 ILE A N 1
ATOM 806 C CA . ILE A 1 103 ? 4.057 39.214 39.762 1.00 19.44 103 ILE A CA 1
ATOM 807 C C . ILE A 1 103 ? 3.708 38.002 40.620 1.00 18.85 103 ILE A C 1
ATOM 808 O O . ILE A 1 103 ? 3.611 36.879 40.106 1.00 17.96 103 ILE A O 1
ATOM 813 N N . GLY A 1 104 ? 3.509 38.207 41.920 1.00 17.88 104 GLY A N 1
ATOM 814 C CA . GLY A 1 104 ? 3.116 37.104 42.785 1.00 16.26 104 GLY A CA 1
ATOM 815 C C . GLY A 1 104 ? 1.817 36.441 42.330 1.00 15.83 104 GLY A C 1
ATOM 816 O O . GLY A 1 104 ? 1.712 35.214 42.292 1.00 15.43 104 GLY A O 1
ATOM 817 N N . LYS A 1 105 ? 0.828 37.261 41.983 1.00 17.88 105 LYS A N 1
ATOM 818 C CA . LYS A 1 105 ? -0.462 36.727 41.545 1.00 19.53 105 LYS A CA 1
ATOM 819 C C . LYS A 1 105 ? -0.286 35.912 40.278 1.00 17.81 105 LYS A C 1
ATOM 820 O O . LYS A 1 105 ? -0.889 34.856 40.123 1.00 18.33 105 LYS A O 1
ATOM 826 N N . LYS A 1 106 ? 0.566 36.393 39.384 1.00 16.93 106 LYS A N 1
ATOM 827 C CA . LYS A 1 106 ? 0.808 35.672 38.140 1.00 16.51 106 LYS A CA 1
ATOM 828 C C . LYS A 1 106 ? 1.504 34.344 38.389 1.00 16.23 106 LYS A C 1
ATOM 829 O O . LYS A 1 106 ? 1.254 33.374 37.670 1.00 17.98 106 LYS A O 1
ATOM 835 N N . LEU A 1 107 ? 2.369 34.283 39.397 1.00 15.97 107 LEU A N 1
ATOM 836 C CA . LEU A 1 107 ? 3.041 33.034 39.710 1.00 14.75 107 LEU A CA 1
ATOM 837 C C . LEU A 1 107 ? 2.045 32.028 40.273 1.00 14.30 107 LEU A C 1
ATOM 838 O O . LEU A 1 107 ? 2.085 30.849 39.917 1.00 14.97 107 LEU A O 1
ATOM 843 N N . ILE A 1 108 ? 1.169 32.495 41.165 1.00 14.87 108 ILE A N 1
ATOM 844 C CA . ILE A 1 108 ? 0.154 31.609 41.754 1.00 14.85 108 ILE A CA 1
ATOM 845 C C . ILE A 1 108 ? -0.797 31.104 40.661 1.00 15.25 108 ILE A C 1
ATOM 846 O O . ILE A 1 108 ? -1.093 29.902 40.594 1.00 14.89 108 ILE A O 1
ATOM 851 N N . THR A 1 109 ? -1.258 32.006 39.792 1.00 14.18 109 THR A N 1
ATOM 852 C CA . THR A 1 109 ? -2.137 31.608 38.699 1.00 15.03 109 THR A CA 1
ATOM 853 C C . THR A 1 109 ? -1.493 30.556 37.800 1.00 16.10 109 THR A C 1
ATOM 854 O O . THR A 1 109 ? -2.120 29.537 37.486 1.00 15.78 109 THR A O 1
ATOM 858 N N . ALA A 1 110 ? -0.235 30.761 37.421 1.00 15.49 110 ALA A N 1
ATOM 859 C CA . ALA A 1 110 ? 0.453 29.812 36.530 1.00 15.20 110 ALA A CA 1
ATOM 860 C C . ALA A 1 110 ? 0.651 28.457 37.190 1.00 13.79 110 ALA A C 1
ATOM 861 O O . ALA A 1 110 ? 0.496 27.411 36.553 1.00 15.18 110 ALA A O 1
ATOM 863 N N . THR A 1 111 ? 0.981 28.481 38.470 1.00 14.71 111 THR A N 1
ATOM 864 C CA . THR A 1 111 ? 1.171 27.264 39.231 1.00 13.66 111 THR A CA 1
ATOM 865 C C . THR A 1 111 ? -0.121 26.461 39.313 1.00 13.79 111 THR A C 1
ATOM 866 O O . THR A 1 111 ? -0.135 25.259 39.048 1.00 12.67 111 THR A O 1
ATOM 870 N N . ASN A 1 112 ? -1.207 27.132 39.670 1.00 13.60 112 ASN A N 1
ATOM 871 C CA . ASN A 1 112 ? -2.473 26.431 39.816 1.00 13.53 112 ASN A CA 1
ATOM 872 C C . ASN A 1 112 ? -2.998 25.938 38.470 1.00 13.45 112 ASN A C 1
ATOM 873 O O . ASN A 1 112 ? -3.597 24.866 38.386 1.00 14.65 112 ASN A O 1
ATOM 878 N N . GLN A 1 113 ? -2.762 26.702 37.409 1.00 13.47 113 GLN A N 1
ATOM 879 C CA . GLN A 1 113 ? -3.164 26.257 36.076 1.00 15.13 113 GLN A CA 1
ATOM 880 C C . GLN A 1 113 ? -2.400 25.009 35.669 1.00 14.46 113 GLN A C 1
ATOM 881 O O . GLN A 1 113 ? -2.974 24.081 35.083 1.00 15.08 113 GLN A O 1
ATOM 887 N N . PHE A 1 114 ? -1.105 24.978 35.972 1.00 14.13 114 PHE A N 1
ATOM 888 C CA . PHE A 1 114 ? -0.292 23.828 35.625 1.00 13.41 114 PHE A CA 1
ATOM 889 C C . PHE A 1 114 ? -0.793 22.578 36.330 1.00 13.72 114 PHE A C 1
ATOM 890 O O . PHE A 1 114 ? -0.973 21.538 35.709 1.00 13.56 114 PHE A O 1
ATOM 898 N N . TYR A 1 115 ? -1.053 22.696 37.629 1.00 12.53 115 TYR A N 1
ATOM 899 C CA . TYR A 1 115 ? -1.468 21.523 38.394 1.00 10.59 115 TYR A CA 1
ATOM 900 C C . TYR A 1 115 ? -2.907 21.130 38.031 1.00 12.41 115 TYR A C 1
ATOM 901 O O . TYR A 1 115 ? -3.262 19.948 38.076 1.00 13.12 115 TYR A O 1
ATOM 910 N N . THR A 1 116 ? -3.720 22.110 37.653 1.00 12.44 116 THR A N 1
ATOM 911 C CA . THR A 1 116 ? -5.062 21.796 37.150 1.00 12.60 116 THR A CA 1
ATOM 912 C C . THR A 1 116 ? -4.984 20.917 35.905 1.00 14.68 116 THR A C 1
ATOM 913 O O . THR A 1 116 ? -5.677 19.901 35.814 1.00 15.44 116 THR A O 1
ATOM 917 N N . GLU A 1 117 ? -4.145 21.322 34.960 1.00 15.38 117 GLU A N 1
ATOM 918 C CA . GLU A 1 117 ? -3.987 20.580 33.721 1.00 19.37 117 GLU A CA 1
ATOM 919 C C . GLU A 1 117 ? -3.433 19.179 33.978 1.00 17.67 117 GLU A C 1
ATOM 920 O O . GLU A 1 117 ? -3.771 18.237 33.251 1.00 20.83 117 GLU A O 1
ATOM 926 N N . LYS A 1 118 ? -2.607 19.036 35.011 1.00 17.72 118 LYS A N 1
ATOM 927 C CA . LYS A 1 118 ? -2.069 17.731 35.399 1.00 20.26 118 LYS A CA 1
ATOM 928 C C . LYS A 1 118 ? -3.063 16.851 36.169 1.00 20.43 118 LYS A C 1
ATOM 929 O O . LYS A 1 118 ? -2.737 15.715 36.527 1.00 21.93 118 LYS A O 1
ATOM 935 N N . GLY A 1 119 ? -4.255 17.370 36.459 1.00 17.58 119 GLY A N 1
ATOM 936 C CA . GLY A 1 119 ? -5.250 16.580 37.167 1.00 16.10 119 GLY A CA 1
ATOM 937 C C . GLY A 1 119 ? -5.014 16.421 38.662 1.00 13.94 119 GLY A C 1
ATOM 938 O O . GLY A 1 119 ? -5.353 15.378 39.254 1.00 15.96 119 GLY A O 1
ATOM 939 N N . PHE A 1 120 ? -4.431 17.444 39.286 1.00 12.70 120 PHE A N 1
ATOM 940 C CA . PHE A 1 120 ? -4.250 17.463 40.740 1.00 13.18 120 PHE A CA 1
ATOM 941 C C . PHE A 1 120 ? -5.550 17.807 41.458 1.00 13.12 120 PHE A C 1
ATOM 942 O O . PHE A 1 120 ? -6.457 18.377 40.878 1.00 16.13 120 PHE A O 1
ATOM 950 N N . GLU A 1 121 ? -5.617 17.440 42.738 1.00 12.59 121 GLU A N 1
ATOM 951 C CA . GLU A 1 121 ? -6.793 17.738 43.551 1.00 14.50 121 GLU A CA 1
ATOM 952 C C . GLU A 1 121 ? -6.766 19.171 44.074 1.00 14.01 121 GLU A C 1
ATOM 953 O O . GLU A 1 121 ? -7.766 19.882 44.033 1.00 13.83 121 GLU A O 1
ATOM 959 N N . GLU A 1 122 ? -5.598 19.581 44.563 1.00 13.18 122 GLU A N 1
ATOM 960 C CA . GLU A 1 122 ? -5.533 20.756 45.416 1.00 12.89 122 GLU A CA 1
ATOM 961 C C . GLU A 1 122 ? -4.089 21.215 45.558 1.00 12.63 122 GLU A C 1
ATOM 962 O O . GLU A 1 122 ? -3.165 20.397 45.526 1.00 13.11 122 GLU A O 1
ATOM 968 N N . VAL A 1 123 ? -3.911 22.529 45.706 1.00 12.50 123 VAL A N 1
ATOM 969 C CA . VAL A 1 123 ? -2.614 23.155 45.940 1.00 11.87 123 VAL A CA 1
ATOM 970 C C . VAL A 1 123 ? -2.732 23.866 47.277 1.00 12.03 123 VAL A C 1
ATOM 971 O O . VAL A 1 123 ? -3.769 24.434 47.587 1.00 13.18 123 VAL A O 1
ATOM 975 N N . PHE A 1 124 ? -1.690 23.836 48.103 1.00 11.41 124 PHE A N 1
ATOM 976 C CA . PHE A 1 124 ? -1.780 24.587 49.350 1.00 10.59 124 PHE A CA 1
ATOM 977 C C . PHE A 1 124 ? -0.463 25.234 49.683 1.00 11.59 124 PHE A C 1
ATOM 978 O O . PHE A 1 124 ? 0.585 24.864 49.150 1.00 11.45 124 PHE A O 1
ATOM 986 N N . VAL A 1 125 ? -0.535 26.190 50.596 1.00 11.30 125 VAL A N 1
ATOM 987 C CA . VAL A 1 125 ? 0.626 27.009 50.950 1.00 11.52 125 VAL A CA 1
ATOM 988 C C . VAL A 1 125 ? 0.467 27.495 52.388 1.00 13.49 125 VAL A C 1
ATOM 989 O O . VAL A 1 125 ? -0.637 27.668 52.895 1.00 14.01 125 VAL A O 1
ATOM 993 N N . GLN A 1 126 ? 1.598 27.731 53.062 1.00 13.30 126 GLN A N 1
ATOM 994 C CA . GLN A 1 126 ? 1.618 28.154 54.459 1.00 15.60 126 GLN A CA 1
ATOM 995 C C . GLN A 1 126 ? 2.154 29.575 54.616 1.00 17.06 126 GLN A C 1
ATOM 996 O O . GLN A 1 126 ? 3.145 29.937 53.984 1.00 19.30 126 GLN A O 1
ATOM 1002 N N . ALA A 1 127 ? 1.515 30.375 55.469 1.00 14.12 127 ALA A N 1
ATOM 1003 C CA . ALA A 1 127 ? 2.026 31.691 55.801 1.00 15.33 127 ALA A CA 1
ATOM 1004 C C . ALA A 1 127 ? 2.008 31.886 57.311 1.00 16.68 127 ALA A C 1
ATOM 1005 O O . ALA A 1 127 ? 1.177 31.301 58.016 1.00 16.31 127 ALA A O 1
ATOM 1007 N N . ASP A 1 128 ? 2.928 32.697 57.814 1.00 17.28 128 ASP A N 1
ATOM 1008 C CA . ASP A 1 128 ? 2.992 32.915 59.248 1.00 18.98 128 ASP A CA 1
ATOM 1009 C C . ASP A 1 128 ? 1.894 33.872 59.658 1.00 20.52 128 ASP A C 1
ATOM 1010 O O . ASP A 1 128 ? 1.628 34.858 58.978 1.00 21.37 128 ASP A O 1
ATOM 1015 N N . LYS A 1 129 ? 1.270 33.584 60.793 1.00 20.83 129 LYS A N 1
ATOM 1016 C CA . LYS A 1 129 ? 0.149 34.383 61.257 1.00 27.04 129 LYS A CA 1
ATOM 1017 C C . LYS A 1 129 ? 0.542 35.844 61.507 1.00 28.40 129 LYS A C 1
ATOM 1018 O O . LYS A 1 129 ? -0.302 36.726 61.379 1.00 29.09 129 LYS A O 1
ATOM 1024 N N . VAL A 1 130 ? 1.805 36.118 61.844 1.00 28.46 130 VAL A N 1
ATOM 1025 C CA . VAL A 1 130 ? 2.211 37.506 62.116 1.00 32.90 130 VAL A CA 1
ATOM 1026 C C . VAL A 1 130 ? 2.615 38.272 60.859 1.00 31.97 130 VAL A C 1
ATOM 1027 O O . VAL A 1 130 ? 2.863 39.478 60.913 1.00 33.51 130 VAL A O 1
ATOM 1031 N N . ASP A 1 131 ? 2.683 37.575 59.733 1.00 29.40 131 ASP A N 1
ATOM 1032 C CA . ASP A 1 131 ? 3.039 38.198 58.462 1.00 31.01 131 ASP A CA 1
ATOM 1033 C C . ASP A 1 131 ? 1.793 38.726 57.756 1.00 29.63 131 ASP A C 1
ATOM 1034 O O . ASP A 1 131 ? 1.323 38.121 56.802 1.00 25.73 131 ASP A O 1
ATOM 1039 N N . ASP A 1 132 ? 1.268 39.859 58.206 1.00 31.97 132 ASP A N 1
ATOM 1040 C CA A ASP A 1 132 ? -0.017 40.299 57.693 0.52 33.60 132 ASP A CA 1
ATOM 1041 C CA B ASP A 1 132 ? -0.003 40.377 57.704 0.48 34.52 132 ASP A CA 1
ATOM 1042 C C . ASP A 1 132 ? 0.007 40.600 56.197 1.00 31.56 132 ASP A C 1
ATOM 1043 O O . ASP A 1 132 ? -1.002 40.405 55.525 1.00 28.86 132 ASP A O 1
ATOM 1052 N N . TYR A 1 133 ? 1.152 41.014 55.666 1.00 29.23 133 TYR A N 1
ATOM 1053 C CA . TYR A 1 133 ? 1.244 41.277 54.239 1.00 29.12 133 TYR A CA 1
ATOM 1054 C C . TYR A 1 133 ? 1.272 39.995 53.398 1.00 25.43 133 TYR A C 1
ATOM 1055 O O . TYR A 1 133 ? 0.750 39.968 52.282 1.00 23.72 133 TYR A O 1
ATOM 1064 N N . ALA A 1 134 ? 1.871 38.929 53.917 1.00 23.43 134 ALA A N 1
ATOM 1065 C CA . ALA A 1 134 ? 1.753 37.635 53.239 1.00 20.45 134 ALA A CA 1
ATOM 1066 C C . ALA A 1 134 ? 0.287 37.194 53.254 1.00 20.43 134 ALA A C 1
ATOM 1067 O O . ALA A 1 134 ? -0.239 36.688 52.249 1.00 17.14 134 ALA A O 1
ATOM 1069 N N . LEU A 1 135 ? -0.379 37.394 54.388 1.00 19.74 135 LEU A N 1
ATOM 1070 C CA . LEU A 1 135 ? -1.770 36.977 54.513 1.00 19.41 135 LEU A CA 1
ATOM 1071 C C . LEU A 1 135 ? -2.646 37.769 53.551 1.00 19.83 135 LEU A C 1
ATOM 1072 O O . LEU A 1 135 ? -3.506 37.196 52.884 1.00 19.84 135 LEU A O 1
ATOM 1077 N N . ASP A 1 136 ? -2.411 39.079 53.478 1.00 21.79 136 ASP A N 1
ATOM 1078 C CA . ASP A 1 136 ? -3.121 39.937 52.534 1.00 23.71 136 ASP A CA 1
ATOM 1079 C C . ASP A 1 136 ? -2.894 39.414 51.126 1.00 22.32 136 ASP A C 1
ATOM 1080 O O . ASP A 1 136 ? -3.829 39.343 50.318 1.00 21.62 136 ASP A O 1
ATOM 1085 N N . PHE A 1 137 ? -1.649 39.056 50.824 1.00 21.60 137 PHE A N 1
ATOM 1086 C CA . PHE A 1 137 ? -1.347 38.582 49.478 1.00 20.15 137 PHE A CA 1
ATOM 1087 C C . PHE A 1 137 ? -2.129 37.313 49.159 1.00 19.00 137 PHE A C 1
ATOM 1088 O O . PHE A 1 137 ? -2.812 37.228 48.133 1.00 18.34 137 PHE A O 1
ATOM 1096 N N . TYR A 1 138 ? -2.012 36.296 50.000 1.00 17.08 138 TYR A N 1
ATOM 1097 C CA . TYR A 1 138 ? -2.699 35.064 49.657 1.00 15.99 138 TYR A CA 1
ATOM 1098 C C . TYR A 1 138 ? -4.210 35.267 49.632 1.00 17.67 138 TYR A C 1
ATOM 1099 O O . TYR A 1 138 ? -4.888 34.690 48.786 1.00 17.82 138 TYR A O 1
ATOM 1108 N N . ARG A 1 139 ? -4.742 36.102 50.516 1.00 18.55 139 ARG A N 1
ATOM 1109 C CA . ARG A 1 139 ? -6.182 36.333 50.477 1.00 20.62 139 ARG A CA 1
ATOM 1110 C C . ARG A 1 139 ? -6.619 36.970 49.147 1.00 21.99 139 ARG A C 1
ATOM 1111 O O . ARG A 1 139 ? -7.747 36.767 48.707 1.00 24.86 139 ARG A O 1
ATOM 1119 N N . SER A 1 140 ? -5.715 37.691 48.486 1.00 20.57 140 SER A N 1
ATOM 1120 C CA . SER A 1 140 ? -6.056 38.360 47.226 1.00 21.75 140 SER A CA 1
ATOM 1121 C C . SER A 1 140 ? -6.017 37.428 46.011 1.00 21.51 140 SER A C 1
ATOM 1122 O O . SER A 1 140 ? -6.418 37.835 44.911 1.00 22.03 140 SER A O 1
ATOM 1125 N N . THR A 1 141 ? -5.570 36.183 46.198 1.00 20.42 141 THR A N 1
ATOM 1126 C CA . THR A 1 141 ? -5.456 35.222 45.095 1.00 19.22 141 THR A CA 1
ATOM 1127 C C . THR A 1 141 ? -6.668 34.291 44.985 1.00 20.69 141 THR A C 1
ATOM 1128 O O . THR A 1 141 ? -6.605 33.271 44.299 1.00 20.85 141 THR A O 1
ATOM 1132 N N . LYS A 1 142 ? -7.730 34.631 45.712 1.00 23.06 142 LYS A N 1
ATOM 1133 C CA A LYS A 1 142 ? -8.984 33.876 45.684 0.58 25.26 142 LYS A CA 1
ATOM 1134 C CA B LYS A 1 142 ? -8.988 33.881 45.699 0.42 25.23 142 LYS A CA 1
ATOM 1135 C C . LYS A 1 142 ? -8.829 32.400 46.073 1.00 22.04 142 LYS A C 1
ATOM 1136 O O . LYS A 1 142 ? -9.249 31.513 45.334 1.00 22.95 142 LYS A O 1
ATOM 1147 N N . PRO A 1 143 ? -8.229 32.121 47.237 1.00 18.57 143 PRO A N 1
ATOM 1148 C CA . PRO A 1 143 ? -8.152 30.712 47.642 1.00 17.14 143 PRO A CA 1
ATOM 1149 C C . PRO A 1 143 ? -9.519 30.140 48.011 1.00 17.75 143 PRO A C 1
ATOM 1150 O O . PRO A 1 143 ? -10.429 30.885 48.384 1.00 19.12 143 PRO A O 1
ATOM 1154 N N . THR A 1 144 ? -9.646 28.822 47.941 1.00 15.54 144 THR A N 1
ATOM 1155 C CA . THR A 1 144 ? -10.899 28.147 48.262 1.00 16.33 144 THR A CA 1
ATOM 1156 C C . THR A 1 144 ? -11.179 28.209 49.759 1.00 16.54 144 THR A C 1
ATOM 1157 O O . THR A 1 144 ? -12.320 28.402 50.198 1.00 18.41 144 THR A O 1
ATOM 1161 N N . ALA A 1 145 ? -10.123 28.046 50.538 1.00 15.60 145 ALA A N 1
ATOM 1162 C CA . ALA A 1 145 ? -10.257 28.067 51.988 1.00 15.84 145 ALA A CA 1
ATOM 1163 C C . ALA A 1 145 ? -8.992 28.556 52.648 1.00 15.10 145 ALA A C 1
ATOM 1164 O O . ALA A 1 145 ? -7.910 28.517 52.063 1.00 14.23 145 ALA A O 1
ATOM 1166 N N . GLU A 1 146 ? -9.152 28.998 53.890 1.00 15.64 146 GLU A N 1
ATOM 1167 C CA . GLU A 1 146 ? -8.069 29.465 54.748 1.00 16.17 146 GLU A CA 1
ATOM 1168 C C . GLU A 1 146 ? -8.295 28.848 56.116 1.00 16.71 146 GLU A C 1
ATOM 1169 O O . GLU A 1 146 ? -9.394 28.915 56.650 1.00 18.58 146 GLU A O 1
ATOM 1175 N N . GLU A 1 147 ? -7.259 28.249 56.687 1.00 14.80 147 GLU A N 1
ATOM 1176 C CA . GLU A 1 147 ? -7.395 27.598 57.989 1.00 19.57 147 GLU A CA 1
ATOM 1177 C C . GLU A 1 147 ? -6.233 27.944 58.916 1.00 16.99 147 GLU A C 1
ATOM 1178 O O . GLU A 1 147 ? -5.085 27.948 58.498 1.00 15.53 147 GLU A O 1
ATOM 1184 N N . GLN A 1 148 ? -6.545 28.222 60.177 1.00 17.85 148 GLN A N 1
ATOM 1185 C CA . GLN A 1 148 ? -5.513 28.415 61.208 1.00 18.40 148 GLN A CA 1
ATOM 1186 C C . GLN A 1 148 ? -4.881 27.091 61.583 1.00 16.80 148 GLN A C 1
ATOM 1187 O O . GLN A 1 148 ? -5.588 26.118 61.875 1.00 18.21 148 GLN A O 1
ATOM 1193 N N . VAL A 1 149 ? -3.553 27.077 61.611 1.00 14.59 149 VAL A N 1
ATOM 1194 C CA . VAL A 1 149 ? -2.779 25.857 61.768 1.00 15.44 149 VAL A CA 1
ATOM 1195 C C . VAL A 1 149 ? -1.643 26.114 62.757 1.00 16.20 149 VAL A C 1
ATOM 1196 O O . VAL A 1 149 ? -1.195 27.251 62.910 1.00 16.47 149 VAL A O 1
ATOM 1200 N N . VAL A 1 150 ? -1.250 25.084 63.500 1.00 14.77 150 VAL A N 1
ATOM 1201 C CA . VAL A 1 150 ? -0.056 25.184 64.336 1.00 15.33 150 VAL A CA 1
ATOM 1202 C C . VAL A 1 150 ? 0.991 24.249 63.742 1.00 14.62 150 VAL A C 1
ATOM 1203 O O . VAL A 1 150 ? 0.749 23.045 63.543 1.00 14.64 150 VAL A O 1
ATOM 1207 N N . HIS A 1 151 ? 2.150 24.826 63.444 1.00 13.72 151 HIS A N 1
ATOM 1208 C CA . HIS A 1 151 ? 3.259 24.133 62.804 1.00 13.74 151 HIS A CA 1
ATOM 1209 C C . HIS A 1 151 ? 4.303 23.778 63.876 1.00 15.04 151 HIS A C 1
ATOM 1210 O O . HIS A 1 151 ? 4.767 24.642 64.611 1.00 16.68 151 HIS A O 1
ATOM 1217 N N . PHE A 1 152 ? 4.635 22.496 63.954 1.00 13.04 152 PHE A N 1
ATOM 1218 C CA . PHE A 1 152 ? 5.604 21.977 64.922 1.00 12.68 152 PHE A CA 1
ATOM 1219 C C . PHE A 1 152 ? 6.810 21.435 64.172 1.00 13.21 152 PHE A C 1
ATOM 1220 O O . PHE A 1 152 ? 6.667 20.852 63.101 1.00 13.43 152 PHE A O 1
ATOM 1228 N N . TYR A 1 153 ? 8.005 21.617 64.712 1.00 13.06 153 TYR A N 1
ATOM 1229 C CA . TYR A 1 153 ? 9.140 20.922 64.124 1.00 12.78 153 TYR A CA 1
ATOM 1230 C C . TYR A 1 153 ? 10.087 20.401 65.191 1.00 13.15 153 TYR A C 1
ATOM 1231 O O . TYR A 1 153 ? 10.083 20.856 66.346 1.00 14.17 153 TYR A O 1
ATOM 1240 N N . TYR A 1 154 ? 10.877 19.424 64.767 1.00 13.70 154 TYR A N 1
ATOM 1241 C CA . TYR A 1 154 ? 11.844 18.705 65.583 1.00 14.04 154 TYR A CA 1
ATOM 1242 C C . TYR A 1 154 ? 13.170 18.839 64.877 1.00 14.26 154 TYR A C 1
ATOM 1243 O O . TYR A 1 154 ? 13.354 18.270 63.788 1.00 15.06 154 TYR A O 1
ATOM 1252 N N . THR A 1 155 ? 14.085 19.594 65.476 1.00 16.21 155 THR A N 1
ATOM 1253 C CA . THR A 1 155 ? 15.420 19.766 64.930 1.00 16.92 155 THR A CA 1
ATOM 1254 C C . THR A 1 155 ? 16.201 18.540 65.312 1.00 17.40 155 THR A C 1
ATOM 1255 O O . THR A 1 155 ? 16.358 18.253 66.485 1.00 19.45 155 THR A O 1
ATOM 1259 N N . LEU A 1 156 ? 16.663 17.790 64.319 1.00 16.94 156 LEU A N 1
ATOM 1260 C CA . LEU A 1 156 ? 17.332 16.525 64.593 1.00 17.32 156 LEU A CA 1
ATOM 1261 C C . LEU A 1 156 ? 18.796 16.706 64.950 1.00 20.69 156 LEU A C 1
ATOM 1262 O O . LEU A 1 156 ? 19.446 17.685 64.575 1.00 20.72 156 LEU A O 1
ATOM 1267 N N . LYS A 1 157 ? 19.314 15.736 65.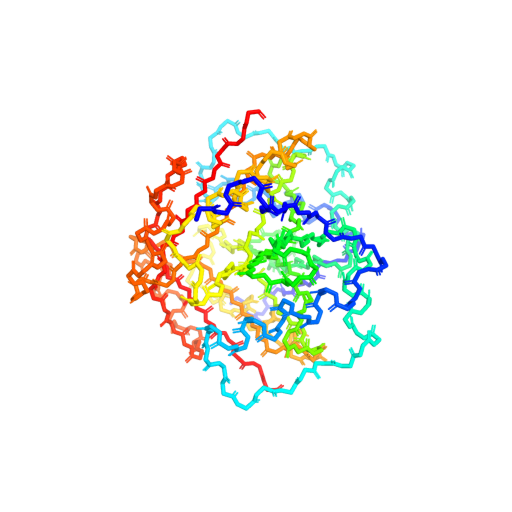682 1.00 22.68 157 LYS A N 1
ATOM 1268 C CA . LYS A 1 157 ? 20.725 15.750 66.029 1.00 30.04 157 LYS A CA 1
ATOM 1269 C C . LYS A 1 157 ? 21.551 15.129 64.904 1.00 31.11 157 LYS A C 1
ATOM 1270 O O . LYS A 1 157 ? 20.994 14.531 63.972 1.00 30.81 157 LYS A O 1
ATOM 1277 N N . GLU B 1 6 ? -2.759 -2.430 79.723 1.00 86.96 6 GLU B N 1
ATOM 1278 C CA . GLU B 1 6 ? -1.315 -2.240 79.718 1.00 86.46 6 GLU B CA 1
ATOM 1279 C C . GLU B 1 6 ? -0.683 -2.955 78.529 1.00 77.34 6 GLU B C 1
ATOM 1280 O O . GLU B 1 6 ? -0.285 -4.113 78.623 1.00 77.29 6 GLU B O 1
ATOM 1286 N N . ILE B 1 7 ? -0.538 -2.233 77.424 1.00 70.91 7 ILE B N 1
ATOM 1287 C CA . ILE B 1 7 ? -0.114 -2.840 76.170 1.00 63.73 7 ILE B CA 1
ATOM 1288 C C . ILE B 1 7 ? 1.363 -2.646 75.863 1.00 63.18 7 ILE B C 1
ATOM 1289 O O . ILE B 1 7 ? 1.826 -3.027 74.788 1.00 60.03 7 ILE B O 1
ATOM 1294 N N . ASP B 1 8 ? 2.095 -2.069 76.812 1.00 66.94 8 ASP B N 1
ATOM 1295 C CA . ASP B 1 8 ? 3.492 -1.692 76.606 1.00 67.57 8 ASP B CA 1
ATOM 1296 C C . ASP B 1 8 ? 4.357 -2.824 76.050 1.00 67.08 8 ASP B C 1
ATOM 1297 O O . ASP B 1 8 ? 5.228 -2.588 75.212 1.00 67.69 8 ASP B O 1
ATOM 1302 N N . ASN B 1 9 ? 4.111 -4.050 76.505 1.00 71.75 9 ASN B N 1
ATOM 1303 C CA . ASN B 1 9 ? 4.886 -5.198 76.040 1.00 72.39 9 ASN B CA 1
ATOM 1304 C C . ASN B 1 9 ? 4.221 -5.966 74.902 1.00 67.51 9 ASN B C 1
ATOM 1305 O O . ASN B 1 9 ? 4.739 -6.985 74.450 1.00 66.58 9 ASN B O 1
ATOM 1310 N N . PHE B 1 10 ? 3.082 -5.469 74.428 1.00 42.77 10 PHE B N 1
ATOM 1311 C CA . PHE B 1 10 ? 2.400 -6.080 73.293 1.00 43.22 10 PHE B CA 1
ATOM 1312 C C . PHE B 1 10 ? 2.497 -5.200 72.055 1.00 39.13 10 PHE B C 1
ATOM 1313 O O . PHE B 1 10 ? 2.382 -5.678 70.929 1.00 38.84 10 PHE B O 1
ATOM 1321 N N . LEU B 1 11 ? 2.700 -3.910 72.273 1.00 34.30 11 LEU B N 1
ATOM 1322 C CA . LEU B 1 11 ? 2.691 -2.960 71.170 1.00 32.72 11 LEU B CA 1
ATOM 1323 C C . LEU B 1 11 ? 3.936 -3.092 70.299 1.00 31.97 11 LEU B C 1
ATOM 1324 O O . LEU B 1 11 ? 5.057 -3.131 70.799 1.00 34.90 11 LEU B O 1
ATOM 1329 N N . LYS B 1 12 ? 3.731 -3.149 68.988 1.00 29.04 12 LYS B N 1
ATOM 1330 C CA . LYS B 1 12 ? 4.843 -3.166 68.048 1.00 32.44 12 LYS B CA 1
ATOM 1331 C C . LYS B 1 12 ? 4.777 -1.923 67.177 1.00 27.72 12 LYS B C 1
ATOM 1332 O O . LYS B 1 12 ? 3.701 -1.550 66.703 1.00 26.63 12 LYS B O 1
ATOM 1338 N N . ILE B 1 13 ? 5.921 -1.268 66.982 1.00 27.19 13 ILE B N 1
ATOM 1339 C CA . ILE B 1 13 ? 6.010 -0.134 66.069 1.00 26.20 13 ILE B CA 1
ATOM 1340 C C . ILE B 1 13 ? 6.858 -0.553 64.887 1.00 27.66 13 ILE B C 1
ATOM 1341 O O . ILE B 1 13 ? 7.991 -1.008 65.064 1.00 30.99 13 ILE B O 1
ATOM 1346 N N . GLU B 1 14 ? 6.305 -0.429 63.687 1.00 26.64 14 GLU B N 1
ATOM 1347 C CA . GLU B 1 14 ? 6.975 -0.932 62.501 1.00 28.44 14 GLU B CA 1
ATOM 1348 C C . GLU B 1 14 ? 6.881 0.057 61.359 1.00 25.03 14 GLU B C 1
ATOM 1349 O O . GLU B 1 14 ? 5.891 0.782 61.222 1.00 22.59 14 GLU B O 1
ATOM 1355 N N . ARG B 1 15 ? 7.928 0.091 60.546 1.00 24.50 15 ARG B N 1
ATOM 1356 C CA . ARG B 1 15 ? 7.945 0.912 59.348 1.00 20.50 15 ARG B CA 1
ATOM 1357 C C . ARG B 1 15 ? 7.532 0.043 58.165 1.00 20.69 15 ARG B C 1
ATOM 1358 O O . ARG B 1 15 ? 8.101 -1.028 57.968 1.00 23.52 15 ARG B O 1
ATOM 1366 N N . LEU B 1 16 ? 6.533 0.471 57.397 1.00 19.56 16 LEU B N 1
ATOM 1367 C CA . LEU B 1 16 ? 6.015 -0.376 56.328 1.00 20.00 16 LEU B CA 1
ATOM 1368 C C . LEU B 1 16 ? 7.016 -0.541 55.191 1.00 21.48 16 LEU B C 1
ATOM 1369 O O . LEU B 1 16 ? 7.722 0.403 54.811 1.00 22.66 16 LEU B O 1
ATOM 1374 N N . ALA B 1 17 ? 7.077 -1.762 54.676 1.00 23.72 17 ALA B N 1
ATOM 1375 C CA . ALA B 1 17 ? 7.929 -2.105 53.548 1.00 23.83 17 ALA B CA 1
ATOM 1376 C C . ALA B 1 17 ? 7.047 -2.223 52.317 1.00 23.18 17 ALA B C 1
ATOM 1377 O O . ALA B 1 17 ? 5.822 -2.092 52.410 1.00 21.98 17 ALA B O 1
ATOM 1379 N N . GLU B 1 18 ? 7.654 -2.496 51.166 1.00 26.62 18 GLU B N 1
ATOM 1380 C CA . GLU B 1 18 ? 6.885 -2.561 49.923 1.00 28.54 18 GLU B CA 1
ATOM 1381 C C . GLU B 1 18 ? 5.875 -3.709 49.896 1.00 28.01 18 GLU B C 1
ATOM 1382 O O . GLU B 1 18 ? 4.904 -3.647 49.150 1.00 27.40 18 GLU B O 1
ATOM 1388 N N . ASN B 1 19 ? 6.075 -4.729 50.725 1.00 28.57 19 ASN B N 1
ATOM 1389 C CA . ASN B 1 19 ? 5.138 -5.850 50.771 1.00 30.24 19 ASN B CA 1
ATOM 1390 C C . ASN B 1 19 ? 3.976 -5.606 51.736 1.00 28.05 19 ASN B C 1
ATOM 1391 O O . ASN B 1 19 ? 3.198 -6.514 52.023 1.00 27.81 19 ASN B O 1
ATOM 1396 N N . ASP B 1 20 ? 3.839 -4.370 52.216 1.00 25.01 20 ASP B N 1
ATOM 1397 C CA . ASP B 1 20 ? 2.863 -4.085 53.269 1.00 25.63 20 ASP B CA 1
ATOM 1398 C C . ASP B 1 20 ? 1.605 -3.337 52.826 1.00 24.08 20 ASP B C 1
ATOM 1399 O O . ASP B 1 20 ? 0.991 -2.641 53.628 1.00 22.85 20 ASP B O 1
ATOM 1404 N N . LEU B 1 21 ? 1.191 -3.501 51.573 1.00 23.89 21 LEU B N 1
ATOM 1405 C CA . LEU B 1 21 ? -0.061 -2.877 51.138 1.00 24.40 21 LEU B CA 1
ATOM 1406 C C . LEU B 1 21 ? -1.255 -3.187 52.053 1.00 24.14 21 LEU B C 1
ATOM 1407 O O . LEU B 1 21 ? -2.043 -2.284 52.330 1.00 21.89 21 LEU B O 1
ATOM 1412 N N . PRO B 1 22 ? -1.410 -4.447 52.522 1.00 25.17 22 PRO B N 1
ATOM 1413 C CA . PRO B 1 22 ? -2.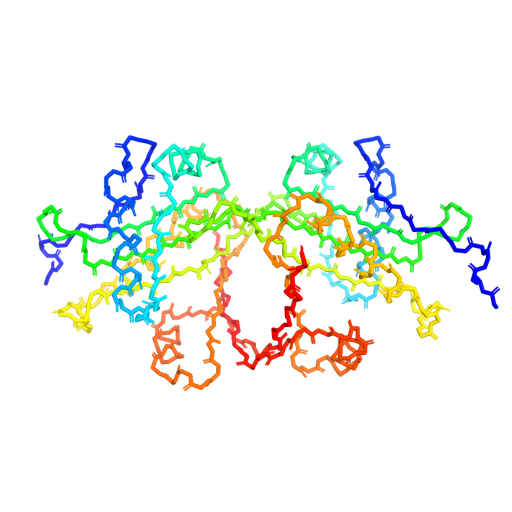561 -4.677 53.407 1.00 23.69 22 PRO B CA 1
ATOM 1414 C C . PRO B 1 22 ? -2.555 -3.823 54.670 1.00 23.78 22 PRO B C 1
ATOM 1415 O O . PRO B 1 22 ? -3.614 -3.318 55.048 1.00 22.93 22 PRO B O 1
ATOM 1419 N N . LYS B 1 23 ? -1.397 -3.657 55.309 1.00 22.70 23 LYS B N 1
ATOM 1420 C CA . LYS B 1 23 ? -1.327 -2.812 56.495 1.00 21.82 23 LYS B CA 1
ATOM 1421 C C . LYS B 1 23 ? -1.535 -1.346 56.133 1.00 20.36 23 LYS B C 1
ATOM 1422 O O . LYS B 1 23 ? -2.111 -0.594 56.912 1.00 18.67 23 LYS B O 1
ATOM 1428 N N . PHE B 1 24 ? -1.073 -0.942 54.951 1.00 18.97 24 PHE B N 1
ATOM 1429 C CA . PHE B 1 24 ? -1.267 0.430 54.483 1.00 17.83 24 PHE B CA 1
ATOM 1430 C C . PHE B 1 24 ? -2.768 0.713 54.332 1.00 17.52 24 PHE B C 1
ATOM 1431 O O . PHE B 1 24 ? -3.260 1.748 54.792 1.00 16.31 24 PHE B O 1
ATOM 1439 N N . ILE B 1 25 ? -3.486 -0.229 53.731 1.00 19.29 25 ILE B N 1
ATOM 1440 C CA . ILE B 1 25 ? -4.933 -0.094 53.565 1.00 18.93 25 ILE B CA 1
ATOM 1441 C C . ILE B 1 25 ? -5.630 -0.064 54.921 1.00 19.65 25 ILE B C 1
ATOM 1442 O O . ILE B 1 25 ? -6.536 0.750 55.132 1.00 18.31 25 ILE B O 1
ATOM 1447 N N . GLN B 1 26 ? -5.202 -0.914 55.853 1.00 20.35 26 GLN B N 1
ATOM 1448 C CA . GLN B 1 26 ? -5.745 -0.850 57.217 1.00 21.28 26 GLN B CA 1
ATOM 1449 C C . GLN B 1 26 ? -5.541 0.528 57.837 1.00 18.75 26 GLN B C 1
ATOM 1450 O O . GLN B 1 26 ? -6.449 1.069 58.482 1.00 18.89 26 GLN B O 1
ATOM 1456 N N . LEU B 1 27 ? -4.352 1.103 57.652 1.00 17.75 27 LEU B N 1
ATOM 1457 C CA . LEU B 1 27 ? -4.089 2.432 58.189 1.00 16.53 27 LEU B CA 1
ATOM 1458 C C . LEU B 1 27 ? -4.991 3.479 57.540 1.00 15.98 27 LEU B C 1
ATOM 1459 O O . LEU B 1 27 ? -5.524 4.349 58.225 1.00 16.47 27 LEU B O 1
ATOM 1464 N N . ILE B 1 28 ? -5.172 3.380 56.225 1.00 15.80 28 ILE B N 1
ATOM 1465 C CA . ILE B 1 28 ? -6.008 4.337 55.512 1.00 16.50 28 ILE B CA 1
ATOM 1466 C C . ILE B 1 28 ? -7.448 4.239 56.033 1.00 16.68 28 ILE B C 1
ATOM 1467 O O . ILE B 1 28 ? -8.098 5.260 56.246 1.00 17.14 28 ILE B O 1
ATOM 1472 N N . ARG B 1 29 ? -7.934 3.024 56.286 1.00 16.68 29 ARG B N 1
ATOM 1473 C CA . ARG B 1 29 ? -9.261 2.874 56.888 1.00 18.08 29 ARG B CA 1
ATOM 1474 C C . ARG B 1 29 ? -9.319 3.446 58.298 1.00 17.89 29 ARG B C 1
ATOM 1475 O O . ARG B 1 29 ? -10.347 3.965 58.714 1.00 20.60 29 ARG B O 1
ATOM 1483 N N . LEU B 1 30 ? -8.222 3.336 59.047 1.00 17.50 30 LEU B N 1
ATOM 1484 C CA A LEU B 1 30 ? -8.168 3.940 60.372 0.46 18.40 30 LEU B CA 1
ATOM 1485 C CA B LEU B 1 30 ? -8.181 3.932 60.375 0.54 18.41 30 LEU B CA 1
ATOM 1486 C C . LEU B 1 30 ? -8.296 5.453 60.269 1.00 16.88 30 LEU B C 1
ATOM 1487 O O . LEU B 1 30 ? -9.026 6.082 61.041 1.00 18.47 30 LEU B O 1
ATOM 1496 N N . PHE B 1 31 ? -7.581 6.040 59.309 1.00 15.58 31 PHE B N 1
ATOM 1497 C CA . PHE B 1 31 ? -7.668 7.479 59.056 1.00 15.15 31 PHE B CA 1
ATOM 1498 C C . PHE B 1 31 ? -9.114 7.873 58.726 1.00 15.96 31 PHE B C 1
ATOM 1499 O O . PHE B 1 31 ? -9.633 8.871 59.234 1.00 17.16 31 PHE B O 1
ATOM 1507 N N . GLU B 1 32 ? -9.746 7.107 57.850 1.00 17.93 32 GLU B N 1
ATOM 1508 C CA . GLU B 1 32 ? -11.123 7.397 57.454 1.00 16.94 32 GLU B CA 1
ATOM 1509 C C . GLU B 1 32 ? -12.056 7.421 58.666 1.00 19.19 32 GLU B C 1
ATOM 1510 O O . GLU B 1 32 ? -12.944 8.278 58.767 1.00 22.29 32 GLU B O 1
ATOM 1516 N N . ALA B 1 33 ? -11.838 6.495 59.594 1.00 19.75 33 ALA B N 1
ATOM 1517 C CA . ALA B 1 33 ? -12.659 6.390 60.795 1.00 21.51 33 ALA B CA 1
ATOM 1518 C C . ALA B 1 33 ? -12.347 7.514 61.783 1.00 22.60 33 ALA B C 1
ATOM 1519 O O . ALA B 1 33 ? -13.248 8.237 62.210 1.00 24.23 33 ALA B O 1
ATOM 1521 N N . VAL B 1 34 ? -11.072 7.678 62.133 1.00 21.03 34 VAL B N 1
ATOM 1522 C CA . VAL B 1 34 ? -10.708 8.633 63.181 1.00 22.38 34 VAL B CA 1
ATOM 1523 C C . VAL B 1 34 ? -10.935 10.079 62.745 1.00 21.38 34 VAL B C 1
ATOM 1524 O O . VAL B 1 34 ? -11.392 10.896 63.556 1.00 22.25 34 VAL B O 1
ATOM 1528 N N . PHE B 1 35 ? -10.649 10.379 61.475 1.00 18.52 35 PHE B N 1
ATOM 1529 C CA . PHE B 1 35 ? -10.833 11.729 60.940 1.00 19.83 35 PHE B CA 1
ATOM 1530 C C . PHE B 1 35 ? -12.276 11.929 60.463 1.00 21.68 35 PHE B C 1
ATOM 1531 O O . PHE B 1 35 ? -12.641 13.010 59.984 1.00 23.35 35 PHE B O 1
ATOM 1539 N N . GLU B 1 36 ? -13.079 10.875 60.587 1.00 22.32 36 GLU B N 1
ATOM 1540 C CA . GLU B 1 36 ? -14.500 10.907 60.219 1.00 24.15 36 GLU B CA 1
ATOM 1541 C C . GLU B 1 36 ? -14.734 11.473 58.810 1.00 21.53 36 GLU B C 1
ATOM 1542 O O . GLU B 1 36 ? -15.548 12.388 58.612 1.00 22.91 36 GLU B O 1
ATOM 1548 N N . MET B 1 37 ? -14.010 10.913 57.845 1.00 20.34 37 MET B N 1
ATOM 1549 C CA . MET B 1 37 ? -14.022 11.396 56.468 1.00 19.95 37 MET B CA 1
ATOM 1550 C C . MET B 1 37 ? -15.324 11.046 55.759 1.00 21.87 37 MET B C 1
ATOM 1551 O O . MET B 1 37 ? -15.756 9.904 55.788 1.00 24.80 37 MET B O 1
ATOM 1556 N N . LYS B 1 38 ? -15.938 12.047 55.131 1.00 20.81 38 LYS B N 1
ATOM 1557 C CA . LYS B 1 38 ? -17.202 11.853 54.427 1.00 24.70 38 LYS B CA 1
ATOM 1558 C C . LYS B 1 38 ? -16.988 11.475 52.965 1.00 23.27 38 LYS B C 1
ATOM 1559 O O . LYS B 1 38 ? -16.110 12.020 52.291 1.00 23.56 38 LYS B O 1
ATOM 1565 N N . ASN B 1 39 ? -17.819 10.562 52.480 1.00 22.91 39 ASN B N 1
ATOM 1566 C CA . ASN B 1 39 ? -17.824 10.180 51.069 1.00 23.02 39 ASN B CA 1
ATOM 1567 C C . ASN B 1 39 ? -16.453 9.778 50.538 1.00 21.36 39 ASN B C 1
ATOM 1568 O O . ASN B 1 39 ? -16.043 10.212 49.468 1.00 21.23 39 ASN B O 1
ATOM 1573 N N . PHE B 1 40 ? -15.744 8.949 51.295 1.00 20.54 40 PHE B N 1
ATOM 1574 C CA . PHE B 1 40 ? -14.427 8.490 50.897 1.00 19.19 40 PHE B CA 1
ATOM 1575 C C . PHE B 1 40 ? -14.489 7.226 50.030 1.00 20.73 40 PHE B C 1
ATOM 1576 O O . PHE B 1 40 ? -15.160 6.248 50.376 1.00 22.25 40 PHE B O 1
ATOM 1584 N N . SER B 1 41 ? -13.830 7.287 48.875 1.00 21.57 41 SER B N 1
ATOM 1585 C CA . SER B 1 41 ? -13.638 6.131 47.991 1.00 23.58 41 SER B CA 1
ATOM 1586 C C . SER B 1 41 ? -12.157 5.853 47.935 1.00 21.85 41 SER B C 1
ATOM 1587 O O . SER B 1 41 ? -11.390 6.666 47.411 1.00 23.91 41 SER B O 1
ATOM 1590 N N . ILE B 1 42 ? -11.729 4.727 48.488 1.00 19.84 42 ILE B N 1
ATOM 1591 C CA . ILE B 1 42 ? -10.296 4.455 48.540 1.00 19.57 42 ILE B CA 1
ATOM 1592 C C . ILE B 1 42 ? -9.775 4.307 47.096 1.00 20.84 42 ILE B C 1
ATOM 1593 O O . ILE B 1 42 ? -10.450 3.739 46.255 1.00 20.82 42 ILE B O 1
ATOM 1598 N N . PRO B 1 43 ? -8.594 4.885 46.797 1.00 20.61 43 PRO B N 1
ATOM 1599 C CA . PRO B 1 43 ? -8.012 4.683 45.462 1.00 20.68 43 PRO B CA 1
ATOM 1600 C C . PRO B 1 43 ? -7.730 3.213 45.195 1.00 23.49 43 PRO B C 1
ATOM 1601 O O . PRO B 1 43 ? -7.670 2.444 46.154 1.00 24.09 43 PRO B O 1
ATOM 1605 N N . ASP B 1 44 ? -7.538 2.813 43.941 1.00 26.19 44 ASP B N 1
ATOM 1606 C CA . ASP B 1 44 ? -7.298 1.395 43.720 1.00 31.26 44 ASP B CA 1
ATOM 1607 C C . ASP B 1 44 ? -5.896 1.007 44.158 1.00 28.54 44 ASP B C 1
ATOM 1608 O O . ASP B 1 44 ? -5.031 1.859 44.424 1.00 26.51 44 ASP B O 1
ATOM 1613 N N . SER B 1 45 ? -5.692 -0.290 44.282 1.00 29.27 45 SER B N 1
ATOM 1614 C CA . SER B 1 45 ? -4.501 -0.802 44.913 1.00 29.78 45 SER B CA 1
ATOM 1615 C C . SER B 1 45 ? -3.265 -0.615 44.049 1.00 29.23 45 SER B C 1
ATOM 1616 O O . SER B 1 45 ? -2.162 -0.549 44.565 1.00 28.38 45 SER B O 1
ATOM 1619 N N . GLU B 1 46 ? -3.444 -0.522 42.740 1.00 29.62 46 GLU B N 1
ATOM 1620 C CA . GLU B 1 46 ? -2.322 -0.204 41.866 1.00 31.47 46 GLU B CA 1
ATOM 1621 C C . GLU B 1 46 ? -1.721 1.143 42.252 1.00 24.57 46 GLU B C 1
ATOM 1622 O O . GLU B 1 46 ? -0.500 1.295 42.360 1.00 22.95 46 GLU B O 1
ATOM 1628 N N . HIS B 1 47 ? -2.582 2.129 42.474 1.00 20.93 47 HIS B N 1
ATOM 1629 C CA . HIS B 1 47 ? -2.124 3.450 42.875 1.00 21.12 47 HIS B CA 1
ATOM 1630 C C . HIS B 1 47 ? -1.462 3.417 44.253 1.00 19.71 47 HIS B C 1
ATOM 1631 O O . HIS B 1 47 ? -0.376 3.985 44.468 1.00 18.78 47 HIS B O 1
ATOM 1638 N N . LEU B 1 48 ? -2.116 2.752 45.200 1.00 18.21 48 LEU B N 1
ATOM 1639 C CA . LEU B 1 48 ? -1.596 2.722 46.557 1.00 18.18 48 LEU B CA 1
ATOM 1640 C C . LEU B 1 48 ? -0.270 1.969 46.616 1.00 19.12 48 LEU B C 1
ATOM 1641 O O . LEU B 1 48 ? 0.627 2.355 47.374 1.00 19.11 48 LEU B O 1
ATOM 1646 N N . GLN B 1 49 ? -0.127 0.919 45.815 1.00 20.33 49 GLN B N 1
ATOM 1647 C CA . GLN B 1 49 ? 1.132 0.186 45.786 1.00 21.02 49 GLN B CA 1
ATOM 1648 C C . GLN B 1 49 ? 2.249 1.065 45.235 1.00 22.82 49 GLN B C 1
ATOM 1649 O O . GLN B 1 49 ? 3.364 1.058 45.752 1.00 21.03 49 GLN B O 1
ATOM 1655 N N . LYS B 1 50 ? 1.948 1.816 44.183 1.00 21.35 50 LYS B N 1
ATOM 1656 C CA . LYS B 1 50 ? 2.921 2.730 43.585 1.00 24.26 50 LYS B CA 1
ATOM 1657 C C . LYS B 1 50 ? 3.417 3.747 44.607 1.00 20.68 50 LYS B C 1
ATOM 1658 O O . LYS B 1 50 ? 4.615 4.033 44.699 1.00 19.93 50 LYS B O 1
ATOM 1664 N N . LEU B 1 51 ? 2.493 4.304 45.377 1.00 18.15 51 LEU B N 1
ATOM 1665 C CA . LEU B 1 51 ? 2.872 5.228 46.445 1.00 18.06 51 LEU B CA 1
ATOM 1666 C C . LEU B 1 51 ? 3.746 4.562 47.520 1.00 17.40 51 LEU B C 1
ATOM 1667 O O . LEU B 1 51 ? 4.784 5.103 47.894 1.00 17.68 51 LEU B O 1
ATOM 1672 N N . LEU B 1 52 ? 3.352 3.379 47.992 1.00 16.68 52 LEU B N 1
ATOM 1673 C CA . LEU B 1 52 ? 4.138 2.650 48.981 1.00 17.43 52 LEU B CA 1
ATOM 1674 C C . LEU B 1 52 ? 5.533 2.331 48.463 1.00 18.61 52 LEU B C 1
ATOM 1675 O O . LEU B 1 52 ? 6.490 2.245 49.253 1.00 18.70 52 LEU B O 1
ATOM 1680 N N . ASN B 1 53 ? 5.659 2.153 47.145 1.00 18.76 53 ASN B N 1
ATOM 1681 C CA . ASN B 1 53 ? 6.951 1.876 46.508 1.00 20.79 53 ASN B CA 1
ATOM 1682 C C . ASN B 1 53 ? 7.888 3.081 46.410 1.00 20.05 53 ASN B C 1
ATOM 1683 O O . ASN B 1 53 ? 9.082 2.909 46.188 1.00 23.47 53 ASN B O 1
ATOM 1688 N N . GLN B 1 54 ? 7.351 4.296 46.536 1.00 18.56 54 GLN B N 1
ATOM 1689 C CA . GLN B 1 54 ? 8.184 5.498 46.381 1.00 18.53 54 GLN B CA 1
ATOM 1690 C C . GLN B 1 54 ? 9.252 5.551 47.466 1.00 20.09 54 GLN B C 1
ATOM 1691 O O . GLN B 1 54 ? 8.997 5.194 48.616 1.00 23.32 54 GLN B O 1
ATOM 1697 N N . ASN B 1 55 ? 10.439 6.011 47.096 1.00 19.68 55 ASN B N 1
ATOM 1698 C CA . ASN B 1 55 ? 11.532 6.084 48.060 1.00 22.44 55 ASN B CA 1
ATOM 1699 C C . ASN B 1 55 ? 11.584 7.413 48.813 1.00 21.82 55 ASN B C 1
ATOM 1700 O O . ASN B 1 55 ? 12.564 7.702 49.517 1.00 23.22 55 ASN B O 1
ATOM 1705 N N . ASN B 1 56 ? 10.527 8.206 48.665 1.00 19.76 56 ASN B N 1
ATOM 1706 C CA . ASN B 1 56 ? 10.383 9.473 49.395 1.00 19.07 56 ASN B CA 1
ATOM 1707 C C . ASN B 1 56 ? 9.118 9.510 50.240 1.00 16.17 56 ASN B C 1
ATOM 1708 O O . ASN B 1 56 ? 8.639 10.580 50.626 1.00 15.44 56 ASN B O 1
ATOM 1713 N N . PHE B 1 57 ? 8.593 8.327 50.541 1.00 15.04 57 PHE B N 1
ATOM 1714 C CA . PHE B 1 57 ? 7.364 8.186 51.307 1.00 14.00 57 PHE B CA 1
ATOM 1715 C C . PHE B 1 57 ? 7.544 7.053 52.292 1.00 15.70 57 PHE B C 1
ATOM 1716 O O . PHE B 1 57 ? 7.913 5.947 51.906 1.00 16.22 57 PHE B O 1
ATOM 1724 N N . TYR B 1 58 ? 7.305 7.332 53.567 1.00 14.18 58 TYR B N 1
ATOM 1725 C CA . TYR B 1 58 ? 7.475 6.326 54.617 1.00 15.43 58 TYR B CA 1
ATOM 1726 C C . TYR B 1 58 ? 6.297 6.330 55.578 1.00 15.11 58 TYR B C 1
ATOM 1727 O O . TYR B 1 58 ? 5.882 7.377 56.070 1.00 13.84 58 TYR B O 1
ATOM 1736 N N . VAL B 1 59 ? 5.820 5.126 55.884 1.00 15.80 59 VAL B N 1
ATOM 1737 C CA . VAL B 1 59 ? 4.662 4.912 56.735 1.00 15.40 59 VAL B CA 1
ATOM 1738 C C . VAL B 1 59 ? 5.095 4.157 57.984 1.00 16.98 59 VAL B C 1
ATOM 1739 O O . VAL B 1 59 ? 5.799 3.147 57.893 1.00 17.55 59 VAL B O 1
ATOM 1743 N N . PHE B 1 60 ? 4.701 4.652 59.153 1.00 15.20 60 PHE B N 1
ATOM 1744 C CA . PHE B 1 60 ? 4.983 3.938 60.393 1.00 17.12 60 PHE B CA 1
ATOM 1745 C C . PHE B 1 60 ? 3.667 3.519 61.015 1.00 17.35 60 PHE B C 1
ATOM 1746 O O . PHE B 1 60 ? 2.732 4.316 61.066 1.00 18.77 60 PHE B O 1
ATOM 1754 N N . VAL B 1 61 ? 3.589 2.284 61.489 1.00 19.16 61 VAL B N 1
ATOM 1755 C CA . VAL B 1 61 ? 2.358 1.803 62.105 1.00 18.89 61 VAL B CA 1
ATOM 1756 C C . VAL B 1 61 ? 2.560 1.232 63.497 1.00 18.79 61 VAL B C 1
ATOM 1757 O O . VAL B 1 61 ? 3.655 0.812 63.881 1.00 19.70 61 VAL B O 1
ATOM 1761 N N . ALA B 1 62 ? 1.471 1.228 64.255 1.00 19.49 62 ALA B N 1
ATOM 1762 C CA . ALA B 1 62 ? 1.448 0.597 65.568 1.00 19.62 62 ALA B CA 1
ATOM 1763 C C . ALA B 1 62 ? 0.541 -0.609 65.501 1.00 21.29 62 ALA B C 1
ATOM 1764 O O . ALA B 1 62 ? -0.568 -0.529 64.970 1.00 21.92 62 ALA B O 1
ATOM 1766 N N . LEU B 1 63 ? 1.008 -1.729 66.047 1.00 22.78 63 LEU B N 1
ATOM 1767 C CA . LEU B 1 63 ? 0.298 -2.990 65.929 1.00 26.26 63 LEU B CA 1
ATOM 1768 C C . LEU B 1 63 ? 0.062 -3.605 67.288 1.00 27.60 63 LEU B C 1
ATOM 1769 O O . LEU B 1 63 ? 0.964 -3.631 6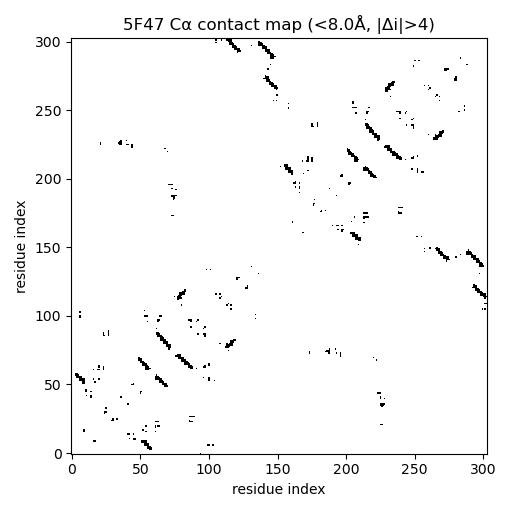8.124 1.00 27.11 63 LEU B O 1
ATOM 1774 N N . LEU B 1 64 ? -1.159 -4.074 67.509 1.00 27.28 64 LEU B N 1
ATOM 1775 C CA . LEU B 1 64 ? -1.444 -4.988 68.602 1.00 33.98 64 LEU B CA 1
ATOM 1776 C C . LEU B 1 64 ? -1.790 -6.310 67.942 1.00 39.42 64 LEU B C 1
ATOM 1777 O O . LEU B 1 64 ? -2.793 -6.410 67.230 1.00 36.74 64 LEU B O 1
ATOM 1782 N N . GLU B 1 65 ? -0.935 -7.304 68.180 1.00 46.79 65 GLU B N 1
ATOM 1783 C CA . GLU B 1 65 ? -0.834 -8.492 67.340 1.00 57.05 65 GLU B CA 1
ATOM 1784 C C . GLU B 1 65 ? -0.580 -8.070 65.896 1.00 58.08 65 GLU B C 1
ATOM 1785 O O . GLU B 1 65 ? 0.456 -7.470 65.591 1.00 56.61 65 GLU B O 1
ATOM 1791 N N . ASN B 1 66 ? -1.513 -8.377 65.008 1.00 60.65 66 ASN B N 1
ATOM 1792 C CA . ASN B 1 66 ? -1.386 -7.929 63.633 1.00 61.28 66 ASN B CA 1
ATOM 1793 C C . ASN B 1 66 ? -2.531 -6.997 63.269 1.00 54.46 66 ASN B C 1
ATOM 1794 O O . ASN B 1 66 ? -2.912 -6.889 62.105 1.00 56.12 66 ASN B O 1
ATOM 1799 N N . LYS B 1 67 ? -3.079 -6.326 64.277 1.00 47.99 67 LYS B N 1
ATOM 1800 C CA . LYS B 1 67 ? -4.085 -5.302 64.042 1.00 42.17 67 LYS B CA 1
ATOM 1801 C C . LYS B 1 67 ? -3.469 -3.912 64.131 1.00 33.81 67 LYS B C 1
ATOM 1802 O O . LYS B 1 67 ? -2.821 -3.571 65.119 1.00 30.77 67 LYS B O 1
ATOM 1808 N N . ILE B 1 68 ? -3.681 -3.115 63.090 1.00 30.85 68 ILE B N 1
ATOM 1809 C CA . ILE B 1 68 ? -3.218 -1.738 63.063 1.00 28.02 68 ILE B CA 1
ATOM 1810 C C . ILE B 1 68 ? -4.063 -0.895 64.012 1.00 26.62 68 ILE B C 1
ATOM 1811 O O . ILE B 1 68 ? -5.288 -0.827 63.862 1.00 29.17 68 ILE B O 1
ATOM 1816 N N . VAL B 1 69 ? -3.428 -0.268 64.994 1.00 24.35 69 VAL B N 1
ATOM 1817 C CA . VAL B 1 69 ? -4.170 0.539 65.953 1.00 23.41 69 VAL B CA 1
ATOM 1818 C C . VAL B 1 69 ? -3.712 1.998 65.921 1.00 21.07 69 VAL B C 1
ATOM 1819 O O . VAL B 1 69 ? -4.199 2.844 66.676 1.00 21.83 69 VAL B O 1
ATOM 1823 N N . GLY B 1 70 ? -2.782 2.293 65.025 1.00 19.83 70 GLY B N 1
ATOM 1824 C CA . GLY B 1 70 ? -2.325 3.656 64.854 1.00 18.35 70 GLY B CA 1
ATOM 1825 C C . GLY B 1 70 ? -1.285 3.739 63.761 1.00 17.90 70 GLY B C 1
ATOM 1826 O O . GLY B 1 70 ? -0.746 2.723 63.336 1.00 19.04 70 GLY B O 1
ATOM 1827 N N . GLY B 1 71 ? -1.022 4.941 63.267 1.00 16.41 71 GLY B N 1
ATOM 1828 C CA . GLY B 1 71 ? 0.077 5.094 62.342 1.00 16.14 71 GLY B CA 1
ATOM 1829 C C . GLY B 1 71 ? 0.243 6.511 61.864 1.00 14.15 71 GLY B C 1
ATOM 1830 O O . GLY B 1 71 ? -0.585 7.372 62.178 1.00 15.42 71 GLY B O 1
ATOM 1831 N N . LEU B 1 72 ? 1.304 6.743 61.101 1.00 13.38 72 LEU B N 1
ATOM 1832 C CA . LEU B 1 72 ? 1.519 8.052 60.511 1.00 15.88 72 LEU B CA 1
ATOM 1833 C C . LEU B 1 72 ? 2.160 7.888 59.149 1.00 15.78 72 LEU B C 1
ATOM 1834 O O . LEU B 1 72 ? 2.775 6.871 58.846 1.00 15.76 72 LEU B O 1
ATOM 1839 N N . THR B 1 73 ? 1.991 8.909 58.322 1.00 13.21 73 THR B N 1
ATOM 1840 C CA . THR B 1 73 ? 2.557 8.943 56.980 1.00 12.80 73 THR B CA 1
ATOM 1841 C C . THR B 1 73 ? 3.525 10.106 56.917 1.00 13.01 73 THR B C 1
ATOM 1842 O O . THR B 1 73 ? 3.307 11.132 57.576 1.00 13.35 73 THR B O 1
ATOM 1846 N N . SER B 1 74 ? 4.590 9.952 56.131 1.00 12.73 74 SER B N 1
ATOM 1847 C CA . SER B 1 74 ? 5.592 11.017 56.058 1.00 11.46 74 SER B CA 1
ATOM 1848 C C . SER B 1 74 ? 6.190 11.082 54.645 1.00 12.19 74 SER B C 1
ATOM 1849 O O . SER B 1 74 ? 6.331 10.064 53.966 1.00 13.53 74 SER B O 1
ATOM 1852 N N . TYR B 1 75 ? 6.481 12.309 54.212 1.00 13.09 75 TYR B N 1
ATOM 1853 C CA . TYR B 1 75 ? 7.069 12.602 52.904 1.00 11.71 75 TYR B CA 1
ATOM 1854 C C . TYR B 1 75 ? 8.447 13.214 53.073 1.00 12.14 75 TYR B C 1
ATOM 1855 O O . TYR B 1 75 ? 8.636 14.136 53.872 1.00 14.67 75 TYR B O 1
ATOM 1864 N N . VAL B 1 76 ? 9.389 12.708 52.294 1.00 12.79 76 VAL B N 1
ATOM 1865 C CA . VAL B 1 76 ? 10.709 13.315 52.228 1.00 13.33 76 VAL B CA 1
ATOM 1866 C C . VAL B 1 76 ? 10.673 14.512 51.286 1.00 13.63 76 VAL B C 1
ATOM 1867 O O . VAL B 1 76 ? 10.224 14.397 50.132 1.00 15.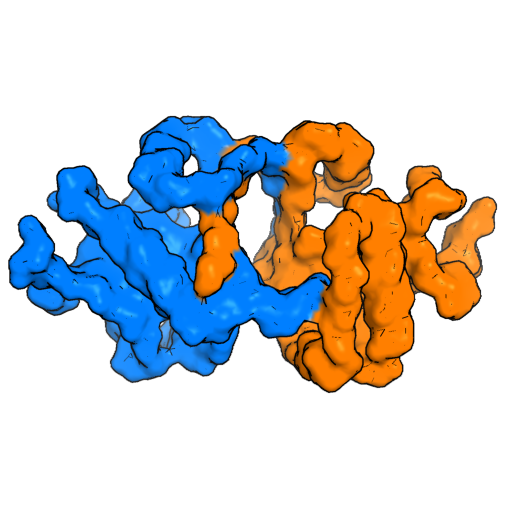63 76 VAL B O 1
ATOM 1871 N N . LEU B 1 77 ? 11.142 15.646 51.784 1.00 12.12 77 LEU B N 1
ATOM 1872 C CA . LEU B 1 77 ? 11.312 16.834 50.952 1.00 12.58 77 LEU B CA 1
ATOM 1873 C C . LEU B 1 77 ? 12.791 17.201 50.856 1.00 12.57 77 LEU B C 1
ATOM 1874 O O . LEU B 1 77 ? 13.366 17.765 51.798 1.00 13.62 77 LEU B O 1
ATOM 1879 N N . GLU B 1 78 ? 13.414 16.867 49.731 1.00 13.69 78 GLU B N 1
ATOM 1880 C CA A GLU B 1 78 ? 14.783 17.297 49.476 0.58 14.12 78 GLU B CA 1
ATOM 1881 C CA B GLU B 1 78 ? 14.779 17.291 49.451 0.42 14.44 78 GLU B CA 1
ATOM 1882 C C . GLU B 1 78 ? 14.823 18.813 49.391 1.00 14.69 78 GLU B C 1
ATOM 1883 O O . GLU B 1 78 ? 13.958 19.416 48.753 1.00 14.25 78 GLU B O 1
ATOM 1894 N N . GLN B 1 79 ? 15.814 19.421 50.044 1.00 13.63 79 GLN B N 1
ATOM 1895 C CA . GLN B 1 79 ? 15.915 20.878 50.131 1.00 12.67 79 GLN B CA 1
ATOM 1896 C C . GLN B 1 79 ? 16.873 21.523 49.149 1.00 13.76 79 GLN B C 1
ATOM 1897 O O . GLN B 1 79 ? 17.825 20.893 48.678 1.00 15.22 79 GLN B O 1
ATOM 1903 N N . TYR B 1 80 ? 16.626 22.796 48.854 1.00 14.54 80 TYR B N 1
ATOM 1904 C CA . TYR B 1 80 ? 17.603 23.607 48.138 1.00 15.31 80 TYR B CA 1
ATOM 1905 C C . TYR B 1 80 ? 18.377 24.527 49.090 1.00 15.86 80 TYR B C 1
ATOM 1906 O O . TYR B 1 80 ? 19.304 25.193 48.664 1.00 18.59 80 TYR B O 1
ATOM 1915 N N . TYR B 1 81 ? 17.999 24.564 50.371 1.00 15.47 81 TYR B N 1
ATOM 1916 C CA . TYR B 1 81 ? 18.756 25.334 51.362 1.00 17.68 81 TYR B CA 1
ATOM 1917 C C . TYR B 1 81 ? 19.851 24.510 52.056 1.00 20.49 81 TYR B C 1
ATOM 1918 O O . TYR B 1 81 ? 20.723 25.079 52.714 1.00 22.39 81 TYR B O 1
ATOM 1927 N N . SER B 1 82 ? 19.790 23.188 51.922 1.00 17.81 82 SER B N 1
ATOM 1928 C CA . SER B 1 82 ? 20.723 22.277 52.590 1.00 18.54 82 SER B CA 1
ATOM 1929 C C . SER B 1 82 ? 20.745 20.958 51.840 1.00 20.45 82 SER B C 1
ATOM 1930 O O . SER B 1 82 ? 19.752 20.600 51.200 1.00 18.06 82 SER B O 1
ATOM 1933 N N . GLU B 1 83 ? 21.829 20.198 51.945 1.00 21.69 83 GLU B N 1
ATOM 1934 C CA . GLU B 1 83 ? 21.819 18.834 51.414 1.00 24.89 83 GLU B CA 1
ATOM 1935 C C . GLU B 1 83 ? 21.123 17.840 52.330 1.00 23.95 83 GLU B C 1
ATOM 1936 O O . GLU B 1 83 ? 20.889 16.695 51.947 1.00 26.47 83 GLU B O 1
ATOM 1942 N N . LYS B 1 84 ? 20.828 18.248 53.558 1.00 20.66 84 LYS B N 1
ATOM 1943 C CA . LYS B 1 84 ? 20.080 17.395 54.470 1.00 18.35 84 LYS B CA 1
ATOM 1944 C C . LYS B 1 84 ? 18.581 17.594 54.270 1.00 18.15 84 LYS B C 1
ATOM 1945 O O . LYS B 1 84 ? 18.101 18.711 54.354 1.00 18.96 84 LYS B O 1
ATOM 1951 N N . PRO B 1 85 ? 17.834 16.512 54.013 1.00 15.70 85 PRO B N 1
ATOM 1952 C CA . PRO B 1 85 ? 16.408 16.699 53.732 1.00 15.74 85 PRO B CA 1
ATOM 1953 C C . PRO B 1 85 ? 15.541 17.005 54.940 1.00 16.14 85 PRO B C 1
ATOM 1954 O O . PRO B 1 85 ? 15.968 16.923 56.098 1.00 16.93 85 PRO B O 1
ATOM 1958 N N . LEU B 1 86 ? 14.312 17.377 54.633 1.00 14.26 86 LEU B N 1
ATOM 1959 C CA . LEU B 1 86 ? 13.239 17.502 55.606 1.00 14.57 86 LEU B CA 1
ATOM 1960 C C . LEU B 1 86 ? 12.330 16.292 55.495 1.00 13.37 86 LEU B C 1
ATOM 1961 O O . LEU B 1 86 ? 12.192 15.702 54.436 1.00 12.98 86 LEU B O 1
ATOM 1966 N N . ALA B 1 87 ? 11.687 15.947 56.598 1.00 13.53 87 ALA B N 1
ATOM 1967 C CA . ALA B 1 87 ? 10.556 15.037 56.549 1.00 13.51 87 ALA B CA 1
ATOM 1968 C C . ALA B 1 87 ? 9.291 15.733 57.035 1.00 11.58 87 ALA B C 1
ATOM 1969 O O . ALA B 1 87 ? 9.282 16.400 58.080 1.00 14.53 87 ALA B O 1
ATOM 1971 N N . TYR B 1 88 ? 8.220 15.540 56.283 1.00 12.06 88 TYR B N 1
ATOM 1972 C CA . TYR B 1 88 ? 6.914 16.134 56.536 1.00 11.51 88 TYR B CA 1
ATOM 1973 C C . TYR B 1 88 ? 5.968 15.047 56.996 1.00 12.30 88 TYR B C 1
ATOM 1974 O O . TYR B 1 88 ? 5.584 14.205 56.194 1.00 12.45 88 TYR B O 1
ATOM 1983 N N . ILE B 1 89 ? 5.602 15.042 58.271 1.00 11.49 89 ILE B N 1
ATOM 1984 C CA . ILE B 1 89 ? 4.553 14.130 58.736 1.00 12.38 89 ILE B CA 1
ATOM 1985 C C . ILE B 1 89 ? 3.216 14.692 58.284 1.00 12.62 89 ILE B C 1
ATOM 1986 O O . ILE B 1 89 ? 2.859 15.815 58.651 1.00 15.22 89 ILE B O 1
ATOM 1991 N N . TYR B 1 90 ? 2.484 13.926 57.475 1.00 12.58 90 TYR B N 1
ATOM 1992 C CA . TYR B 1 90 ? 1.262 14.443 56.909 1.00 12.49 90 TYR B CA 1
ATOM 1993 C C . TYR B 1 90 ? 0.027 14.096 57.744 1.00 14.47 90 TYR B C 1
ATOM 1994 O O . TYR B 1 90 ? -0.819 14.962 57.997 1.00 16.50 90 TYR B O 1
ATOM 2003 N N . ASP B 1 91 ? -0.107 12.821 58.108 1.00 14.93 91 ASP B N 1
ATOM 2004 C CA . ASP B 1 91 ? -1.208 12.352 58.967 1.00 15.32 91 ASP B CA 1
ATOM 2005 C C . ASP B 1 91 ? -0.681 11.503 60.101 1.00 14.26 91 ASP B C 1
ATOM 2006 O O . ASP B 1 91 ? 0.278 10.778 59.929 1.00 14.87 91 ASP B O 1
ATOM 2011 N N . LEU B 1 92 ? -1.345 11.591 61.247 1.00 15.88 92 LEU B N 1
ATOM 2012 C CA A LEU B 1 92 ? -1.081 10.707 62.375 0.49 14.94 92 LEU B CA 1
ATOM 2013 C CA B LEU B 1 92 ? -1.076 10.709 62.373 0.51 14.61 92 LEU B CA 1
ATOM 2014 C C . LEU B 1 92 ? -2.410 10.429 63.057 1.00 16.12 92 LEU B C 1
ATOM 2015 O O . LEU B 1 92 ? -3.180 11.352 63.338 1.00 18.45 92 LEU B O 1
ATOM 2024 N N . ALA B 1 93 ? -2.696 9.159 63.313 1.00 15.78 93 ALA B N 1
ATOM 2025 C CA . ALA B 1 93 ? -3.915 8.817 64.012 1.00 17.77 93 ALA B CA 1
ATOM 2026 C C . ALA B 1 93 ? -3.728 7.581 64.852 1.00 18.77 93 ALA B C 1
ATOM 2027 O O . ALA B 1 93 ? -2.930 6.705 64.520 1.00 18.86 93 ALA B O 1
ATOM 2029 N N . VAL B 1 94 ? -4.491 7.523 65.935 1.00 19.32 94 VAL B N 1
ATOM 2030 C CA . VAL B 1 94 ? -4.549 6.355 66.798 1.00 19.59 94 VAL B CA 1
ATOM 2031 C C . VAL B 1 94 ? -6.011 5.982 67.006 1.00 21.37 94 VAL B C 1
ATOM 2032 O O . VAL B 1 94 ? -6.861 6.856 67.198 1.00 22.23 94 VAL B O 1
ATOM 2036 N N . ASP B 1 95 ? -6.290 4.688 66.896 1.00 23.23 95 ASP B N 1
ATOM 2037 C CA . ASP B 1 95 ? -7.600 4.102 67.181 1.00 27.14 95 ASP B CA 1
ATOM 2038 C C . ASP B 1 95 ? -8.208 4.733 68.430 1.00 28.26 95 ASP B C 1
ATOM 2039 O O . ASP B 1 95 ? -7.544 4.832 69.461 1.00 26.05 95 ASP B O 1
ATOM 2044 N N . THR B 1 96 ? -9.460 5.163 68.344 1.00 31.46 96 THR B N 1
ATOM 2045 C CA . THR B 1 96 ? -10.109 5.818 69.475 1.00 35.46 96 THR B CA 1
ATOM 2046 C C . THR B 1 96 ? -10.139 4.923 70.720 1.00 37.47 96 THR B C 1
ATOM 2047 O O . THR B 1 96 ? -10.152 5.421 71.844 1.00 38.71 96 THR B O 1
ATOM 2051 N N . ASN B 1 97 ? -10.121 3.609 70.517 1.00 38.64 97 ASN B N 1
ATOM 2052 C CA . ASN B 1 97 ? -10.129 2.662 71.629 1.00 41.74 97 ASN B CA 1
ATOM 2053 C C . ASN B 1 97 ? -8.789 2.561 72.343 1.00 37.59 97 ASN B C 1
ATOM 2054 O O . ASN B 1 97 ? -8.718 2.060 73.470 1.00 37.99 97 ASN B O 1
ATOM 2059 N N . TRP B 1 98 ? -7.729 3.025 71.688 1.00 34.52 98 TRP B N 1
ATOM 2060 C CA . TRP B 1 98 ? -6.385 2.869 72.244 1.00 34.20 98 TRP B CA 1
ATOM 2061 C C . TRP B 1 98 ? -5.630 4.185 72.424 1.00 32.55 98 TRP B C 1
ATOM 2062 O O . TRP B 1 98 ? -4.403 4.184 72.541 1.00 30.14 98 TRP B O 1
ATOM 2073 N N . GLN B 1 99 ? -6.354 5.299 72.459 1.00 34.99 99 GLN B N 1
ATOM 2074 C CA . GLN B 1 99 ? -5.725 6.610 72.568 1.00 36.63 99 GLN B CA 1
ATOM 2075 C C . GLN B 1 99 ? -5.282 6.873 73.999 1.00 40.79 99 GLN B C 1
ATOM 2076 O O . GLN B 1 99 ? -5.742 6.206 74.925 1.00 42.21 99 GLN B O 1
ATOM 2082 N N . ARG B 1 100 ? -4.389 7.847 74.165 1.00 43.10 100 ARG B N 1
ATOM 2083 C CA . ARG B 1 100 ? -3.847 8.218 75.473 1.00 48.31 100 ARG B CA 1
ATOM 2084 C C . ARG B 1 100 ? -3.231 7.028 76.209 1.00 43.78 100 ARG B C 1
ATOM 2085 O O . ARG B 1 100 ? -3.383 6.897 77.416 1.00 44.36 100 ARG B O 1
ATOM 2093 N N . GLN B 1 101 ? -2.530 6.176 75.465 1.00 39.22 101 GLN B N 1
ATOM 2094 C CA . GLN B 1 101 ? -1.814 5.030 76.022 1.00 36.74 101 GLN B CA 1
ATOM 2095 C C . GLN B 1 101 ? -0.403 4.942 75.443 1.00 31.74 101 GLN B C 1
ATOM 2096 O O . GLN B 1 101 ? 0.180 3.859 75.372 1.00 31.88 101 GLN B O 1
ATOM 2102 N N . GLY B 1 102 ? 0.124 6.088 75.017 1.00 26.96 102 GLY B N 1
ATOM 2103 C CA . GLY B 1 102 ? 1.493 6.202 74.535 1.00 24.65 102 GLY B CA 1
ATOM 2104 C C . GLY B 1 102 ? 1.775 5.799 73.100 1.00 23.84 102 GLY B C 1
ATOM 2105 O O . GLY B 1 102 ? 2.918 5.852 72.643 1.00 22.93 102 GLY B O 1
ATOM 2106 N N . ILE B 1 103 ? 0.739 5.413 72.363 1.00 21.89 103 ILE B N 1
ATOM 2107 C CA . ILE B 1 103 ? 0.959 4.932 71.007 1.00 20.66 103 ILE B CA 1
ATOM 2108 C C . ILE B 1 103 ? 1.445 6.045 70.075 1.00 19.69 103 ILE B C 1
ATOM 2109 O O . ILE B 1 103 ? 2.433 5.870 69.377 1.00 18.24 103 ILE B O 1
ATOM 2114 N N . GLY B 1 104 ? 0.771 7.194 70.079 1.00 18.01 104 GLY B N 1
ATOM 2115 C CA . GLY B 1 104 ? 1.214 8.341 69.301 1.00 16.82 104 GLY B CA 1
ATOM 2116 C C . GLY B 1 104 ? 2.642 8.755 69.584 1.00 16.52 104 GLY B C 1
ATOM 2117 O O . GLY B 1 104 ? 3.438 9.006 68.681 1.00 16.42 104 GLY B O 1
ATOM 2118 N N . LYS B 1 105 ? 2.975 8.829 70.869 1.00 17.75 105 LYS B N 1
ATOM 2119 C CA . LYS B 1 105 ? 4.330 9.210 71.256 1.00 17.93 105 LYS B CA 1
ATOM 2120 C C . LYS B 1 105 ? 5.377 8.239 70.723 1.00 19.67 105 LYS B C 1
ATOM 2121 O O . LYS B 1 105 ? 6.439 8.661 70.285 1.00 19.19 105 LYS B O 1
ATOM 2127 N N . LYS B 1 106 ? 5.084 6.942 70.768 1.00 18.85 106 LYS B N 1
ATOM 2128 C CA . LYS B 1 106 ? 6.038 5.957 70.266 1.00 18.85 106 LYS B CA 1
ATOM 2129 C C . LYS B 1 106 ? 6.167 6.023 68.748 1.00 18.25 106 LYS B C 1
ATOM 2130 O O . LYS B 1 106 ? 7.255 5.816 68.223 1.00 17.94 106 LYS B O 1
ATOM 2136 N N . LEU B 1 107 ? 5.083 6.366 68.044 1.00 16.20 107 LEU B N 1
ATOM 2137 C CA . LEU B 1 107 ? 5.150 6.557 66.600 1.00 14.61 107 LEU B CA 1
ATOM 2138 C C . LEU B 1 107 ? 6.054 7.747 66.246 1.00 15.78 107 LEU B C 1
ATOM 2139 O O . LEU B 1 107 ? 6.893 7.652 65.347 1.00 16.22 107 LEU B O 1
ATOM 2144 N N . ILE B 1 108 ? 5.884 8.863 66.957 1.00 16.23 108 ILE B N 1
ATOM 2145 C CA . ILE B 1 108 ? 6.710 10.040 66.715 1.00 15.10 108 ILE B CA 1
ATOM 2146 C C . ILE B 1 108 ? 8.178 9.762 67.040 1.00 15.01 108 ILE B C 1
ATOM 2147 O O . ILE B 1 108 ? 9.065 10.122 66.258 1.00 16.04 108 ILE B O 1
ATOM 2152 N N . THR B 1 109 ? 8.431 9.100 68.164 1.00 16.80 109 THR B N 1
ATOM 2153 C CA . THR B 1 109 ? 9.804 8.761 68.527 1.00 16.18 109 THR B CA 1
ATOM 2154 C C . THR B 1 109 ? 10.469 7.891 67.454 1.00 17.00 109 THR B C 1
ATOM 2155 O O . THR B 1 109 ? 11.608 8.155 67.061 1.00 18.29 109 THR B O 1
ATOM 2159 N N . ALA B 1 110 ? 9.766 6.870 66.967 1.00 17.09 110 ALA B N 1
ATOM 2160 C CA . ALA B 1 110 ? 10.346 5.966 65.969 1.00 16.02 110 ALA B CA 1
ATOM 2161 C C . ALA B 1 110 ? 10.613 6.692 64.657 1.00 16.19 110 ALA B C 1
ATOM 2162 O O . ALA B 1 110 ? 11.613 6.456 63.982 1.00 17.76 110 ALA B O 1
ATOM 2164 N N . THR B 1 111 ? 9.702 7.588 64.312 1.00 16.80 111 THR B N 1
ATOM 2165 C CA . THR B 1 111 ? 9.808 8.337 63.080 1.00 16.58 111 THR B CA 1
ATOM 2166 C C . THR B 1 111 ? 11.005 9.264 63.130 1.00 16.53 111 THR B C 1
ATOM 2167 O O . THR B 1 111 ? 11.826 9.280 62.209 1.00 15.86 111 THR B O 1
ATOM 2171 N N . ASN B 1 112 ? 11.116 10.030 64.210 1.00 15.50 112 ASN B N 1
ATOM 2172 C CA . ASN B 1 112 ? 12.241 10.952 64.319 1.00 17.28 112 ASN B CA 1
ATOM 2173 C C . ASN B 1 112 ? 13.575 10.227 64.444 1.00 17.31 112 ASN B C 1
ATOM 2174 O O . ASN B 1 112 ? 14.588 10.710 63.939 1.00 17.50 112 ASN B O 1
ATOM 2179 N N . GLN B 1 113 ? 13.590 9.073 65.114 1.00 17.30 113 GLN B N 1
ATOM 2180 C CA . GLN B 1 113 ? 14.788 8.257 65.174 1.00 20.61 113 GLN B CA 1
ATOM 2181 C C . GLN B 1 113 ? 15.215 7.794 63.775 1.00 20.45 113 GLN B C 1
ATOM 2182 O O . GLN B 1 113 ? 16.397 7.821 63.430 1.00 21.59 113 GLN B O 1
ATOM 2188 N N . PHE B 1 114 ? 14.245 7.348 62.983 1.00 19.27 114 PHE B N 1
ATOM 2189 C CA . PHE B 1 114 ? 14.519 6.915 61.612 1.00 18.75 114 PHE B CA 1
ATOM 2190 C C . PHE B 1 114 ? 15.160 8.023 60.760 1.00 16.47 114 PHE B C 1
ATOM 2191 O O . PHE B 1 114 ? 16.179 7.797 60.100 1.00 19.71 114 PHE B O 1
ATOM 2199 N N . TYR B 1 115 ? 14.590 9.218 60.814 1.00 15.72 115 TYR B N 1
ATOM 2200 C CA . TYR B 1 115 ? 15.077 10.295 59.971 1.00 15.21 115 TYR B CA 1
ATOM 2201 C C . TYR B 1 115 ? 16.379 10.862 60.532 1.00 17.24 115 TYR B C 1
ATOM 2202 O O . TYR B 1 115 ? 17.210 11.386 59.783 1.00 17.49 115 TYR B O 1
ATOM 2211 N N . THR B 1 116 ? 16.579 10.728 61.845 1.00 17.06 116 THR B N 1
ATOM 2212 C CA . THR B 1 116 ? 17.870 11.110 62.436 1.00 19.55 116 THR B CA 1
ATOM 2213 C C . THR B 1 116 ? 19.002 10.231 61.909 1.00 20.54 116 THR B C 1
ATOM 2214 O O . THR B 1 116 ? 20.087 10.724 61.550 1.00 23.67 116 THR B O 1
ATOM 2218 N N . GLU B 1 117 ? 18.751 8.931 61.874 1.00 21.77 117 GLU B N 1
ATOM 2219 C CA . GLU B 1 117 ? 19.735 7.976 61.378 1.00 27.16 117 GLU B CA 1
ATOM 2220 C C . GLU B 1 117 ? 20.080 8.252 59.915 1.00 26.32 117 GLU B C 1
ATOM 2221 O O . GLU B 1 117 ? 21.221 8.052 59.491 1.00 28.36 117 GLU B O 1
ATOM 2227 N N . LYS B 1 118 ? 19.092 8.722 59.163 1.00 23.53 118 LYS B N 1
ATOM 2228 C CA . LYS B 1 118 ? 19.264 9.083 57.758 1.00 25.19 118 LYS B CA 1
ATOM 2229 C C . LYS B 1 118 ? 19.879 10.461 57.561 1.00 25.20 118 LYS B C 1
ATOM 2230 O O . LYS B 1 118 ? 20.099 10.885 56.432 1.00 26.19 118 LYS B O 1
ATOM 2236 N N . GLY B 1 119 ? 20.161 11.157 58.656 1.00 22.52 119 GLY B N 1
ATOM 2237 C CA . GLY B 1 119 ? 20.842 12.440 58.585 1.00 22.43 119 GLY B CA 1
ATOM 2238 C C . GLY B 1 119 ? 19.992 13.575 58.048 1.00 20.71 119 GLY B C 1
ATOM 2239 O O . GLY B 1 119 ? 20.510 14.504 57.414 1.00 21.97 119 GLY B O 1
ATOM 2240 N N . PHE B 1 120 ? 18.687 13.513 58.299 1.00 17.20 120 PHE B N 1
ATOM 2241 C CA . PHE B 1 120 ? 17.804 14.614 57.942 1.00 16.16 120 PHE B CA 1
ATOM 2242 C C . PHE B 1 120 ? 18.011 15.814 58.870 1.00 15.83 120 PHE B C 1
ATOM 2243 O O . PHE B 1 120 ? 18.501 15.660 60.001 1.00 19.24 120 PHE B O 1
ATOM 2251 N N . GLU B 1 121 ? 17.613 16.997 58.406 1.00 15.58 121 GLU B N 1
ATOM 2252 C CA . GLU B 1 121 ? 17.762 18.208 59.203 1.00 16.92 121 GLU B CA 1
ATOM 2253 C C . GLU B 1 121 ? 16.659 18.302 60.258 1.00 16.02 121 GLU B C 1
ATOM 2254 O O . GLU B 1 121 ? 16.903 18.710 61.395 1.00 17.40 121 GLU B O 1
ATOM 2260 N N . GLU B 1 122 ? 15.452 17.925 59.866 1.00 16.72 122 GLU B N 1
ATOM 2261 C CA . GLU B 1 122 ? 14.273 18.333 60.609 1.00 16.11 122 GLU B CA 1
ATOM 2262 C C . GLU B 1 122 ? 13.082 17.508 60.186 1.00 14.85 122 GLU B C 1
ATOM 2263 O O . GLU B 1 122 ? 12.965 17.139 59.020 1.00 14.17 122 GLU B O 1
ATOM 2269 N N . VAL B 1 123 ? 12.203 17.225 61.142 1.00 14.09 123 VAL B N 1
ATOM 2270 C CA . VAL B 1 123 ? 10.903 16.631 60.863 1.00 14.43 123 VAL B CA 1
ATOM 2271 C C . VAL B 1 123 ? 9.880 17.679 61.241 1.00 13.18 123 VAL B C 1
ATOM 2272 O O . VAL B 1 123 ? 10.026 18.310 62.272 1.00 14.75 123 VAL B O 1
ATOM 2276 N N . PHE B 1 124 ? 8.852 17.899 60.424 1.00 12.98 124 PHE B N 1
ATOM 2277 C CA . PHE B 1 124 ? 7.786 18.809 60.845 1.00 13.48 124 PHE B CA 1
ATOM 2278 C C . PHE B 1 124 ? 6.393 18.236 60.614 1.00 12.50 124 PHE B C 1
ATOM 2279 O O . PHE B 1 124 ? 6.205 17.280 59.855 1.00 12.94 124 PHE B O 1
ATOM 2287 N N . VAL B 1 125 ? 5.424 18.832 61.294 1.00 14.00 125 VAL B N 1
ATOM 2288 C CA . VAL B 1 125 ? 4.047 18.329 61.303 1.00 14.80 125 VAL B CA 1
ATOM 2289 C C . VAL B 1 125 ? 3.123 19.485 61.648 1.00 18.13 125 VAL B C 1
ATOM 2290 O O . VAL B 1 125 ? 3.524 20.454 62.308 1.00 18.43 125 VAL B O 1
ATOM 2294 N N . GLN B 1 126 ? 1.875 19.404 61.201 1.00 18.88 126 GLN B N 1
ATOM 2295 C CA . GLN B 1 126 ? 0.918 20.457 61.496 1.00 23.37 126 GLN B CA 1
ATOM 2296 C C . GLN B 1 126 ? -0.347 19.906 62.135 1.00 25.29 126 GLN B C 1
ATOM 2297 O O . GLN B 1 126 ? -0.692 18.731 61.976 1.00 26.56 126 GLN B O 1
ATOM 2303 N N . ALA B 1 127 ? -1.009 20.747 62.910 1.00 18.90 127 ALA B N 1
ATOM 2304 C CA . ALA B 1 127 ? -2.304 20.419 63.461 1.00 18.63 127 ALA B CA 1
ATOM 2305 C C . ALA B 1 127 ? -3.193 21.624 63.244 1.00 19.46 127 ALA B C 1
ATOM 2306 O O . ALA B 1 127 ? -2.744 22.765 63.326 1.00 17.25 127 ALA B O 1
ATOM 2308 N N . ASP B 1 128 ? -4.454 21.374 62.930 1.00 20.99 128 ASP B N 1
ATOM 2309 C CA . ASP B 1 128 ? -5.404 22.472 62.856 1.00 23.71 128 ASP B CA 1
ATOM 2310 C C . ASP B 1 128 ? -5.569 23.095 64.235 1.00 23.65 128 ASP B C 1
ATOM 2311 O O . ASP B 1 128 ? -5.597 22.393 65.251 1.00 25.22 128 ASP B O 1
ATOM 2316 N N . LYS B 1 129 ? -5.654 24.420 64.284 1.00 24.20 129 LYS B N 1
ATOM 2317 C CA . LYS B 1 129 ? -5.734 25.125 65.552 1.00 25.52 129 LYS B CA 1
ATOM 2318 C C . LYS B 1 129 ? -6.991 24.738 66.342 1.00 27.80 129 LYS B C 1
ATOM 2319 O O . LYS B 1 129 ? -7.004 24.796 67.575 1.00 28.54 129 LYS B O 1
ATOM 2325 N N . VAL B 1 130 ? -8.035 24.318 65.637 1.00 29.14 130 VAL B N 1
ATOM 2326 C CA . VAL B 1 130 ? -9.277 23.959 66.303 1.00 32.39 130 VAL B CA 1
ATOM 2327 C C . VAL B 1 130 ? -9.228 22.533 66.834 1.00 31.62 130 VAL B C 1
ATOM 2328 O O . VAL B 1 130 ? -10.137 22.103 67.532 1.00 33.20 130 VAL B O 1
ATOM 2332 N N . ASP B 1 131 ? -8.161 21.809 66.510 1.00 27.87 131 ASP B N 1
ATOM 2333 C CA . ASP B 1 131 ? -8.029 20.417 66.927 1.00 27.70 131 ASP B CA 1
ATOM 2334 C C . ASP B 1 131 ? -7.304 20.327 68.261 1.00 27.34 131 ASP B C 1
ATOM 2335 O O . ASP B 1 131 ? -6.098 20.043 68.316 1.00 26.07 131 ASP B O 1
ATOM 2340 N N . ASP B 1 132 ? -8.045 20.558 69.334 1.00 30.69 132 ASP B N 1
ATOM 2341 C CA . ASP B 1 132 ? -7.471 20.634 70.667 1.00 33.26 132 ASP B CA 1
ATOM 2342 C C . ASP B 1 132 ? -6.759 19.348 71.054 1.00 29.20 132 ASP B C 1
ATOM 2343 O O . ASP B 1 132 ? -5.683 19.385 71.655 1.00 26.78 132 ASP B O 1
ATOM 2348 N N . TYR B 1 133 ? -7.346 18.208 70.701 1.00 28.98 133 TYR B N 1
ATOM 2349 C CA . TYR B 1 133 ? -6.740 16.925 71.043 1.00 31.44 133 TYR B CA 1
ATOM 2350 C C . TYR B 1 133 ? -5.360 16.790 70.405 1.00 26.19 133 TYR B C 1
ATOM 2351 O O . TYR B 1 133 ? -4.402 16.383 71.064 1.00 25.02 133 TYR B O 1
ATOM 2360 N N . ALA B 1 134 ? -5.263 17.118 69.125 1.00 23.59 134 ALA B N 1
ATOM 2361 C CA . ALA B 1 134 ? -4.007 16.952 68.410 1.00 21.37 134 ALA B CA 1
ATOM 2362 C C . ALA B 1 134 ? -2.952 17.916 68.927 1.00 19.34 134 ALA B C 1
ATOM 2363 O O . ALA B 1 134 ? -1.769 17.559 69.042 1.00 19.43 134 ALA B O 1
ATOM 2365 N N . LEU B 1 135 ? -3.373 19.135 69.254 1.00 18.51 135 LEU B N 1
ATOM 2366 C CA . LEU B 1 135 ? -2.430 20.131 69.750 1.00 18.22 135 LEU B CA 1
ATOM 2367 C C . LEU B 1 135 ? -1.834 19.696 71.084 1.00 20.31 135 LEU B C 1
ATOM 2368 O O . LEU B 1 135 ? -0.620 19.800 71.292 1.00 19.70 135 LEU B O 1
ATOM 2373 N N . ASP B 1 136 ? -2.671 19.200 71.988 1.00 22.10 136 ASP B N 1
ATOM 2374 C CA . ASP B 1 136 ? -2.141 18.771 73.267 1.00 26.76 136 ASP B CA 1
ATOM 2375 C C . ASP B 1 136 ? -1.205 17.593 73.049 1.00 21.60 136 ASP B C 1
ATOM 2376 O O . ASP B 1 136 ? -0.190 17.481 73.729 1.00 19.87 136 ASP B O 1
ATOM 2381 N N . PHE B 1 137 ? -1.519 16.737 72.081 1.00 20.14 137 PHE B N 1
ATOM 2382 C CA . PHE B 1 137 ? -0.645 15.610 71.775 1.00 18.98 137 PHE B CA 1
ATOM 2383 C C . PHE B 1 137 ? 0.732 16.068 71.288 1.00 17.59 137 PHE B C 1
ATOM 2384 O O . PHE B 1 137 ? 1.763 15.644 71.842 1.00 17.59 137 PHE B O 1
ATOM 2392 N N . TYR B 1 138 ? 0.774 16.921 70.267 1.00 16.62 138 TYR B N 1
ATOM 2393 C CA . TYR B 1 138 ? 2.079 17.291 69.722 1.00 15.65 138 TYR B CA 1
ATOM 2394 C C . TYR B 1 138 ? 2.904 18.058 70.757 1.00 15.48 138 TYR B C 1
ATOM 2395 O O . TYR B 1 138 ? 4.122 17.904 70.819 1.00 15.96 138 TYR B O 1
ATOM 2404 N N . ARG B 1 139 ? 2.240 18.830 71.604 1.00 16.05 139 ARG B N 1
ATOM 2405 C CA . ARG B 1 139 ? 2.962 19.595 72.616 1.00 16.83 139 ARG B CA 1
ATOM 2406 C C . ARG B 1 139 ? 3.548 18.698 73.691 1.00 17.58 139 ARG B C 1
ATOM 2407 O O . ARG B 1 139 ? 4.356 19.164 74.495 1.00 17.08 139 ARG B O 1
ATOM 2415 N N . SER B 1 140 ? 3.177 17.419 73.684 1.00 16.99 140 SER B N 1
ATOM 2416 C CA A SER B 1 140 ? 3.699 16.449 74.649 0.73 17.70 140 SER B CA 1
ATOM 2417 C CA B SER B 1 140 ? 3.698 16.453 74.650 0.27 17.70 140 SER B CA 1
ATOM 2418 C C . SER B 1 140 ? 4.842 15.602 74.085 1.00 18.86 140 SER B C 1
ATOM 2419 O O . SER B 1 140 ? 5.313 14.664 74.741 1.00 21.28 140 SER B O 1
ATOM 2424 N N . THR B 1 141 ? 5.284 15.921 72.870 1.00 19.02 141 THR B N 1
ATOM 2425 C CA . THR B 1 141 ? 6.325 15.142 72.194 1.00 18.15 141 THR B CA 1
ATOM 2426 C C . THR B 1 141 ? 7.671 15.862 72.157 1.00 18.13 141 THR B C 1
ATOM 2427 O O . THR B 1 141 ? 8.557 15.477 71.409 1.00 19.42 141 THR B O 1
ATOM 2431 N N . LYS B 1 142 ? 7.828 16.885 72.991 1.00 18.18 142 LYS B N 1
ATOM 2432 C CA . LYS B 1 142 ? 9.054 17.693 73.023 1.00 18.43 142 LYS B CA 1
ATOM 2433 C C . LYS B 1 142 ? 9.449 18.263 71.649 1.00 18.75 142 LYS B C 1
ATOM 2434 O O . LYS B 1 142 ? 10.599 18.112 71.208 1.00 18.33 142 LYS B O 1
ATOM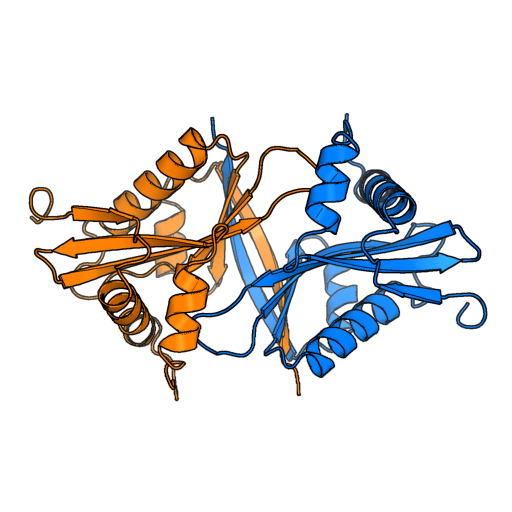 2440 N N . PRO B 1 143 ? 8.507 18.934 70.967 1.00 16.45 143 PRO B N 1
ATOM 2441 C CA . PRO B 1 143 ? 8.915 19.574 69.719 1.00 15.64 143 PRO B CA 1
ATOM 2442 C C . PRO B 1 143 ? 9.918 20.678 70.003 1.00 16.15 143 PRO B C 1
ATOM 2443 O O . PRO B 1 143 ? 9.875 21.279 71.084 1.00 18.11 143 PRO B O 1
ATOM 2447 N N . THR B 1 144 ? 10.776 20.968 69.036 1.00 16.08 144 THR B N 1
ATOM 2448 C CA . THR B 1 144 ? 11.764 22.034 69.208 1.00 16.63 144 THR B CA 1
ATOM 2449 C C . THR B 1 144 ? 11.066 23.380 69.336 1.00 17.19 144 THR B C 1
ATOM 2450 O O . THR B 1 144 ? 11.423 24.199 70.196 1.00 18.73 144 THR B O 1
ATOM 2454 N N . ALA B 1 145 ? 10.058 23.589 68.499 1.00 17.34 145 ALA B N 1
ATOM 2455 C CA . ALA B 1 145 ? 9.290 24.816 68.519 1.00 17.47 145 ALA B CA 1
ATOM 2456 C C . ALA B 1 145 ? 7.921 24.603 67.896 1.00 16.02 145 ALA B C 1
ATOM 2457 O O . ALA B 1 145 ? 7.657 23.579 67.248 1.00 16.75 145 ALA B O 1
ATOM 2459 N N . GLU B 1 146 ? 7.057 25.583 68.123 1.00 16.51 146 GLU B N 1
ATOM 2460 C CA . GLU B 1 146 ? 5.766 25.667 67.461 1.00 15.66 146 GLU B CA 1
ATOM 2461 C C . GLU B 1 146 ? 5.573 27.075 66.916 1.00 15.18 146 GLU B C 1
ATOM 2462 O O . GLU B 1 146 ? 6.024 28.061 67.511 1.00 17.24 146 GLU B O 1
ATOM 2468 N N . GLU B 1 147 ? 4.916 27.138 65.762 1.00 15.18 147 GLU B N 1
ATOM 2469 C CA . GLU B 1 147 ? 4.655 28.393 65.054 1.00 16.78 147 GLU B CA 1
ATOM 2470 C C . GLU B 1 147 ? 3.184 28.500 64.699 1.00 15.86 147 GLU B C 1
ATOM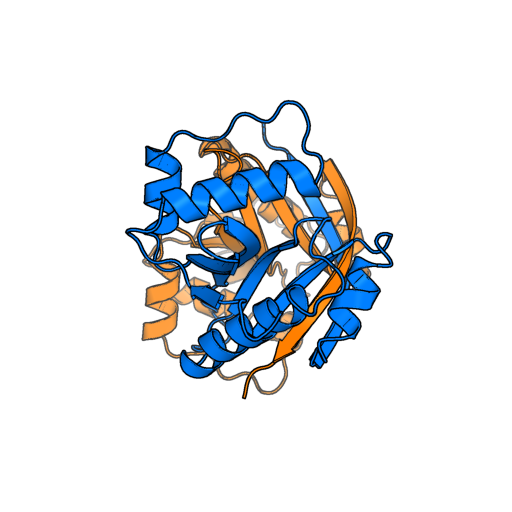 2471 O O . GLU B 1 147 ? 2.581 27.533 64.225 1.00 15.26 147 GLU B O 1
ATOM 2477 N N . GLN B 1 148 ? 2.611 29.679 64.919 1.00 16.74 148 GLN B N 1
ATOM 2478 C CA . GLN B 1 148 ? 1.231 29.941 64.514 1.00 17.00 148 GLN B CA 1
ATOM 2479 C C . GLN B 1 148 ? 1.184 30.327 63.057 1.00 15.09 148 GLN B C 1
ATOM 2480 O O . GLN B 1 148 ? 1.779 31.329 62.666 1.00 17.25 148 GLN B O 1
ATOM 2486 N N . VAL B 1 149 ? 0.471 29.541 62.254 1.00 13.85 149 VAL B N 1
ATOM 2487 C CA . VAL B 1 149 ? 0.472 29.763 60.819 1.00 13.59 149 VAL B CA 1
ATOM 2488 C C . VAL B 1 149 ? -0.934 29.637 60.249 1.00 13.98 149 VAL B C 1
ATOM 2489 O O . VAL B 1 149 ? -1.894 29.343 60.968 1.00 15.98 149 VAL B O 1
ATOM 2493 N N . VAL B 1 150 ? -1.033 29.909 58.953 1.00 13.99 150 VAL B N 1
ATOM 2494 C CA . VAL B 1 150 ? -2.284 29.869 58.218 1.00 13.70 150 VAL B CA 1
ATOM 2495 C C . VAL B 1 150 ? -2.064 29.049 56.956 1.00 14.75 150 VAL B C 1
ATOM 2496 O O . VAL B 1 150 ? -1.036 29.209 56.287 1.00 15.82 150 VAL B O 1
ATOM 2500 N N . HIS B 1 151 ? -2.974 28.127 56.664 1.00 13.09 151 HIS B N 1
ATOM 2501 C CA . HIS B 1 151 ? -2.900 27.411 55.391 1.00 12.48 151 HIS B CA 1
ATOM 2502 C C . HIS B 1 151 ? -3.943 27.934 54.439 1.00 13.62 151 HIS B C 1
ATOM 2503 O O . HIS B 1 151 ? -5.081 28.143 54.821 1.00 15.03 151 HIS B O 1
ATOM 2510 N N . PHE B 1 152 ? -3.532 28.129 53.192 1.00 11.42 152 PHE B N 1
ATOM 2511 C CA . PHE B 1 152 ? -4.445 28.518 52.121 1.00 11.68 152 PHE B CA 1
ATOM 2512 C C . PHE B 1 152 ? -4.537 27.373 51.136 1.00 12.77 152 PHE B C 1
ATOM 2513 O O . PHE B 1 152 ? -3.523 26.777 50.789 1.00 12.51 152 PHE B O 1
ATOM 2521 N N . TYR B 1 153 ? -5.755 27.067 50.721 1.00 12.27 153 TYR B N 1
ATOM 2522 C CA . TYR B 1 153 ? -6.039 25.917 49.862 1.00 11.26 153 TYR B CA 1
ATOM 2523 C C . TYR B 1 153 ? -6.687 26.364 48.572 1.00 13.29 153 TYR B C 1
ATOM 2524 O O . TYR B 1 153 ? -7.637 27.149 48.607 1.00 14.25 153 TYR B O 1
ATOM 2533 N N . TYR B 1 154 ? -6.186 25.831 47.459 1.00 11.49 154 TYR B N 1
ATOM 2534 C CA . TYR B 1 154 ? -6.776 26.065 46.140 1.00 12.22 154 TYR B CA 1
ATOM 2535 C C . TYR B 1 154 ? -7.258 24.719 45.618 1.00 12.42 154 TYR B C 1
ATOM 2536 O O . TYR B 1 154 ? -6.468 23.899 45.155 1.00 11.88 154 TYR B O 1
ATOM 2545 N N . THR B 1 155 ? -8.567 24.487 45.707 1.00 12.95 155 THR B N 1
ATOM 2546 C CA . THR B 1 155 ? -9.132 23.211 45.264 1.00 14.67 155 THR B CA 1
ATOM 2547 C C . THR B 1 155 ? -9.390 23.323 43.772 1.00 13.85 155 THR B C 1
ATOM 2548 O O . THR B 1 155 ? -10.067 24.238 43.329 1.00 17.03 155 THR B O 1
ATOM 2552 N N . LEU B 1 156 ? -8.812 22.409 42.992 1.00 14.09 156 LEU B N 1
ATOM 2553 C CA . LEU B 1 156 ? -8.759 22.574 41.539 1.00 15.45 156 LEU B CA 1
ATOM 2554 C C . LEU B 1 156 ? -9.936 21.940 40.824 1.00 16.86 156 LEU B C 1
ATOM 2555 O O . LEU B 1 156 ? -10.453 20.902 41.250 1.00 18.20 156 LEU B O 1
ATOM 2560 N N . LYS B 1 157 ? -10.347 22.550 39.715 1.00 16.96 157 LYS B N 1
ATOM 2561 C CA . LYS B 1 157 ? -11.409 22.012 38.873 1.00 20.17 157 LYS B CA 1
ATOM 2562 C C . LYS B 1 157 ? -10.880 20.881 38.005 1.00 25.53 157 LYS B C 1
ATOM 2563 O O . LYS B 1 157 ? -9.866 21.032 37.318 1.00 25.98 157 LYS B O 1
#

Sequence (303 aa):
IDNFLKIERLAENDLPKFIQLIRLFEAVFEMKNFSIPDSEHLQKLLNQNNFYVFVALLENKIVGGLTSYVLEQYYSEKPLAYIYDLAVDTNWQRQGIGKKLITATNQFYTEKGFEEVFVQADKVDDDYALDFYRSTKKPTAEEQVVHFYYTLKEIDNFLKIERLAENDLPKFIQLIRLLFEAVFEMKNFSIPDSEHLQKLLNQNNFYVFVALLENKIVGGLTSYVLEEQYYSEKPLAYIYDLLAVDTNWQRQGIGKKLITATNQFYTEKGFEEVFVQADKVDDYALDFYRSSTKPTAEEQVVHFYYTLK

Nearest PDB structures (foldseek):
  5f47-assembly1_B  TM=1.007E+00  e=5.338E-32  uncultured bacterium
  5u08-assembly1_A  TM=9.996E-01  e=6.500E-32  uncultured bacterium
  4yfj-assembly1_A  TM=9.219E-01  e=1.606E-15  Pseudomonas aeruginosa
  8a9o-assembly1_B  TM=8.282E-01  e=6.674E-11  Acinetobacter baumannii
  8a9o-assembly1_A  TM=8.084E-01  e=1.205E-10  Acinetobacter baumannii

Foldseek 3Di:
DVVQKDKDKDALVPLVVVVLAVVLCCVQVVPPPDDDDDSVVVSVQRHDPFKIKMFMDGPNHTFWIWIWGWDCDPVDNAIEIETEDTDGHPVCPPVCPRLVRVVVVVVVSVVVRHDYYDYDDDPVPVVVVVVVVVNDDPDDDDDDDDDDDDD/DCVVQKDKDKDALVPLVVVVLQVVQCCVQVVDPPDDDDDSVVVSVQRPDPQKIKMFMDRPNHTFWIWIKGWDQDPVDNAIEIETEDIDGHPVCPPPCPRLVRVVVVVVVSVVVRHDYYDYDDDPVCVVVVVVVVVNPDVDDDDDDDDDDDDD